Protein AF-N6U0D3-F1 (afdb_monomer_lite)

Structure (mmCIF, N/CA/C/O backbone):
data_AF-N6U0D3-F1
#
_entry.id   AF-N6U0D3-F1
#
loop_
_atom_site.group_PDB
_atom_site.id
_atom_site.type_symbol
_atom_site.label_atom_id
_atom_site.label_alt_id
_atom_site.label_comp_id
_atom_site.label_asym_id
_atom_site.label_entity_id
_atom_site.label_seq_id
_atom_site.pdbx_PDB_ins_code
_atom_site.Cartn_x
_atom_site.Cartn_y
_atom_site.Cartn_z
_atom_site.occupancy
_atom_site.B_iso_or_equiv
_atom_site.auth_seq_id
_atom_site.auth_comp_id
_atom_site.auth_asym_id
_atom_site.auth_atom_id
_atom_site.pdbx_PDB_model_num
ATOM 1 N N . MET A 1 1 ? 36.929 -45.379 36.617 1.00 37.47 1 MET A N 1
ATOM 2 C CA . MET A 1 1 ? 36.076 -44.180 36.470 1.00 37.47 1 MET A CA 1
ATOM 3 C C . MET A 1 1 ? 36.229 -43.668 35.045 1.00 37.47 1 MET A C 1
ATOM 5 O O . MET A 1 1 ? 37.320 -43.251 34.688 1.00 37.47 1 MET A O 1
ATOM 9 N N . ALA A 1 2 ? 35.196 -43.797 34.210 1.00 40.09 2 ALA A N 1
ATOM 10 C CA . ALA A 1 2 ? 35.233 -43.385 32.807 1.00 40.09 2 ALA A CA 1
ATOM 11 C C . ALA A 1 2 ? 34.673 -41.960 32.671 1.00 40.09 2 ALA A C 1
ATOM 13 O O . ALA A 1 2 ? 33.493 -41.737 32.931 1.00 40.09 2 ALA A O 1
ATOM 14 N N . GLN A 1 3 ? 35.509 -40.995 32.285 1.00 45.84 3 GLN A N 1
ATOM 15 C CA . GLN A 1 3 ? 35.057 -39.654 31.908 1.00 45.84 3 GLN A CA 1
ATOM 16 C C . GLN A 1 3 ? 34.658 -39.660 30.430 1.00 45.84 3 GLN A C 1
ATOM 18 O O . GLN A 1 3 ? 35.506 -39.677 29.539 1.00 45.84 3 GLN A O 1
ATOM 23 N N . GLN A 1 4 ? 33.352 -39.649 30.165 1.00 51.91 4 GLN A N 1
ATOM 24 C CA . GLN A 1 4 ? 32.817 -39.357 28.839 1.00 51.91 4 GLN A CA 1
ATOM 25 C C . GLN A 1 4 ? 32.971 -37.857 28.558 1.00 51.91 4 GLN A C 1
ATOM 27 O O . GLN A 1 4 ? 32.404 -37.013 29.250 1.00 51.91 4 GLN A O 1
ATOM 32 N N . THR A 1 5 ? 33.746 -37.519 27.531 1.00 50.69 5 THR A N 1
ATOM 33 C CA . THR A 1 5 ? 33.864 -36.156 27.012 1.00 50.69 5 THR A CA 1
ATOM 34 C C . THR A 1 5 ? 32.641 -35.834 26.156 1.00 50.69 5 THR A C 1
ATOM 36 O O . THR A 1 5 ? 32.488 -36.321 25.036 1.00 50.69 5 THR A O 1
ATOM 39 N N . VAL A 1 6 ? 31.744 -34.998 26.681 1.00 53.41 6 VAL A N 1
ATOM 40 C CA . VAL A 1 6 ? 30.606 -34.458 25.926 1.00 53.41 6 VAL A CA 1
ATOM 41 C C . VAL A 1 6 ? 31.145 -33.482 24.876 1.00 53.41 6 VAL A C 1
ATOM 43 O O . VAL A 1 6 ? 31.466 -32.333 25.178 1.00 53.41 6 VAL A O 1
ATOM 46 N N . ARG A 1 7 ? 31.266 -33.928 23.620 1.00 59.41 7 ARG A N 1
ATOM 47 C CA . ARG A 1 7 ? 31.514 -33.029 22.485 1.00 59.41 7 ARG A CA 1
ATOM 48 C C . ARG A 1 7 ? 30.249 -32.210 22.235 1.00 59.41 7 ARG A C 1
ATOM 50 O O . ARG A 1 7 ? 29.269 -32.721 21.702 1.00 59.41 7 ARG A O 1
ATOM 57 N N . SER A 1 8 ? 30.274 -30.936 22.617 1.00 54.25 8 SER A N 1
ATOM 58 C CA . SER A 1 8 ? 29.246 -29.972 22.221 1.00 54.25 8 SER A CA 1
ATOM 59 C C . SER A 1 8 ? 29.279 -29.806 20.700 1.00 54.25 8 SER A C 1
ATOM 61 O O . SER A 1 8 ? 30.183 -29.180 20.145 1.00 54.25 8 SER A O 1
ATOM 63 N N . ALA A 1 9 ? 28.313 -30.408 20.008 1.00 58.66 9 ALA A N 1
ATOM 64 C CA . ALA A 1 9 ? 28.092 -30.175 18.591 1.00 58.66 9 ALA A CA 1
ATOM 65 C C . ALA A 1 9 ? 27.467 -28.783 18.418 1.00 58.66 9 ALA A C 1
ATOM 67 O O . ALA A 1 9 ? 26.246 -28.621 18.440 1.00 58.66 9 ALA A O 1
ATOM 68 N N . VAL A 1 10 ? 28.305 -27.755 18.259 1.00 61.59 10 VAL A N 1
ATOM 69 C CA . VAL A 1 10 ? 27.837 -26.429 17.842 1.00 61.59 10 VAL A CA 1
ATOM 70 C C . VAL A 1 10 ? 27.302 -26.571 16.421 1.00 61.59 10 VAL A C 1
ATOM 72 O O . VAL A 1 10 ? 28.062 -26.719 15.465 1.00 61.59 10 VAL A O 1
ATOM 75 N N . LYS A 1 11 ? 25.974 -26.573 16.286 1.00 57.44 11 LYS A N 1
ATOM 76 C CA . LYS A 1 11 ? 25.277 -26.623 15.000 1.00 57.44 11 LYS A CA 1
ATOM 77 C C . LYS A 1 11 ? 25.722 -25.414 14.170 1.00 57.44 11 LYS A C 1
ATOM 79 O O . LYS A 1 11 ? 25.315 -24.288 14.451 1.00 57.44 11 LYS A O 1
ATOM 84 N N . GLN A 1 12 ? 26.593 -25.638 13.187 1.00 58.62 12 GLN A N 1
ATOM 85 C CA . GLN A 1 12 ? 27.049 -24.603 12.262 1.00 58.62 12 GLN A CA 1
ATOM 86 C C . GLN A 1 12 ? 25.834 -24.103 11.473 1.00 58.62 12 GLN A C 1
ATOM 88 O O . GLN A 1 12 ? 25.262 -24.817 10.649 1.00 58.62 12 GLN A O 1
ATOM 93 N N . VAL A 1 13 ? 25.379 -22.894 11.796 1.00 58.53 13 VAL A N 1
ATOM 94 C CA . VAL A 1 13 ? 24.294 -22.230 11.070 1.00 58.53 13 VAL A CA 1
ATOM 95 C C . VAL A 1 13 ? 24.857 -21.774 9.729 1.00 58.53 13 VAL A C 1
ATOM 97 O O . VAL A 1 13 ? 25.880 -21.090 9.703 1.00 58.53 13 VAL A O 1
ATOM 100 N N . LYS A 1 14 ? 24.194 -22.159 8.632 1.00 64.38 14 LYS A N 1
ATOM 101 C CA . LYS A 1 14 ? 24.595 -21.788 7.269 1.00 64.38 14 LYS A CA 1
ATOM 102 C C . LYS A 1 14 ? 24.772 -20.260 7.162 1.00 64.38 14 LYS A C 1
ATOM 104 O O . LYS A 1 14 ? 23.884 -19.536 7.626 1.00 64.38 14 LYS A O 1
ATOM 109 N N . PRO A 1 15 ? 25.879 -19.766 6.580 1.00 63.50 15 PRO A N 1
ATOM 110 C CA . PRO A 1 15 ? 26.048 -18.345 6.290 1.00 63.50 15 PRO A CA 1
ATOM 111 C C . PRO A 1 15 ? 24.900 -17.808 5.426 1.00 63.50 15 PRO A C 1
ATOM 113 O O . PRO A 1 15 ? 24.352 -18.535 4.598 1.00 63.50 15 PRO A O 1
ATOM 116 N N . ILE A 1 16 ? 24.515 -16.548 5.646 1.00 66.88 16 ILE A N 1
ATOM 117 C CA . ILE A 1 16 ? 23.328 -15.946 5.015 1.00 66.88 16 ILE A CA 1
ATOM 118 C C . ILE A 1 16 ? 23.623 -15.542 3.566 1.00 66.88 16 ILE A C 1
ATOM 120 O O . ILE A 1 16 ? 22.733 -15.631 2.722 1.00 66.88 16 ILE A O 1
ATOM 124 N N . LEU A 1 17 ? 24.850 -15.092 3.274 1.00 74.88 17 LEU A N 1
ATOM 125 C CA . LEU A 1 17 ? 25.194 -14.560 1.957 1.00 74.88 17 LEU A CA 1
ATOM 126 C C . LEU A 1 17 ? 26.599 -14.958 1.485 1.00 74.88 17 LEU A C 1
ATOM 128 O O . LEU A 1 17 ? 26.764 -15.296 0.317 1.00 74.88 17 LEU A O 1
ATOM 132 N N . SER A 1 18 ? 27.603 -14.906 2.362 1.00 78.00 18 SER A N 1
ATOM 133 C CA . SER A 1 18 ? 29.001 -15.187 2.028 1.00 78.00 18 SER A CA 1
ATOM 134 C C . SER A 1 18 ? 29.426 -16.561 2.511 1.00 78.00 18 SER A C 1
ATOM 136 O O . SER A 1 18 ? 29.303 -16.868 3.694 1.00 78.00 18 SER A O 1
ATOM 138 N N . LEU A 1 19 ? 29.962 -17.372 1.602 1.00 79.44 19 LEU A N 1
ATOM 139 C CA . LEU A 1 19 ? 30.506 -18.686 1.947 1.00 79.44 19 LEU A CA 1
ATOM 140 C C . LEU A 1 19 ? 31.888 -18.544 2.595 1.00 79.44 19 LEU A C 1
ATOM 142 O O . LEU A 1 19 ? 32.178 -19.213 3.584 1.00 79.44 19 LEU A O 1
ATOM 146 N N . ASP A 1 20 ? 32.679 -17.589 2.093 1.00 84.75 20 ASP A N 1
ATOM 147 C CA . ASP A 1 20 ? 34.062 -17.350 2.500 1.00 84.75 20 ASP A CA 1
ATOM 148 C C . ASP A 1 20 ? 34.312 -15.904 2.955 1.00 84.75 20 ASP A C 1
ATOM 150 O O . ASP A 1 20 ? 33.641 -14.949 2.544 1.00 84.75 20 ASP A O 1
ATOM 154 N N . ARG A 1 21 ? 35.362 -15.710 3.765 1.00 86.06 21 ARG A N 1
ATOM 155 C CA . ARG A 1 21 ? 35.778 -14.388 4.274 1.00 86.06 21 ARG A CA 1
ATOM 156 C C . ARG A 1 21 ? 36.144 -13.407 3.155 1.00 86.06 21 ARG A C 1
ATOM 158 O O . ARG A 1 21 ? 35.864 -12.214 3.269 1.00 86.06 21 ARG A O 1
ATOM 165 N N . GLU A 1 22 ? 36.751 -13.896 2.077 1.00 89.44 22 GLU A N 1
ATOM 166 C CA . GLU A 1 22 ? 37.125 -13.067 0.925 1.00 89.44 22 GLU A CA 1
ATOM 167 C C . GLU A 1 22 ? 35.899 -12.544 0.173 1.00 89.44 22 GLU A C 1
ATOM 169 O O . GLU A 1 22 ? 35.866 -11.390 -0.260 1.00 89.44 22 GLU A O 1
ATOM 174 N N . GLU A 1 23 ? 34.851 -13.357 0.073 1.00 89.06 23 GLU A N 1
ATOM 175 C CA . GLU A 1 23 ? 33.591 -12.957 -0.544 1.00 89.06 23 GLU A CA 1
ATOM 176 C C . GLU A 1 23 ? 32.889 -11.877 0.294 1.00 89.06 23 GLU A C 1
ATOM 178 O O . GLU A 1 23 ? 32.501 -10.828 -0.233 1.00 89.06 23 GLU A O 1
ATOM 183 N N . ALA A 1 24 ? 32.841 -12.068 1.618 1.00 88.50 24 ALA A N 1
ATOM 184 C CA . ALA A 1 24 ? 32.328 -11.071 2.557 1.00 88.50 24 ALA A CA 1
ATOM 185 C C . ALA A 1 24 ? 33.110 -9.749 2.458 1.00 88.50 24 ALA A C 1
ATOM 187 O O . ALA A 1 24 ? 32.520 -8.667 2.376 1.00 88.50 24 ALA A O 1
ATOM 188 N N . ARG A 1 25 ? 34.446 -9.819 2.368 1.00 91.06 25 ARG A N 1
ATOM 189 C CA . ARG A 1 25 ? 35.311 -8.644 2.181 1.00 91.06 25 ARG A CA 1
ATOM 190 C C . ARG A 1 25 ? 34.988 -7.901 0.884 1.00 91.06 25 ARG A C 1
ATOM 192 O O . ARG A 1 25 ? 34.858 -6.675 0.903 1.00 91.06 25 ARG A O 1
ATOM 199 N N . ARG A 1 26 ? 34.827 -8.614 -0.237 1.00 92.62 26 ARG A N 1
ATOM 200 C CA . ARG A 1 26 ? 34.450 -8.010 -1.530 1.00 92.62 26 ARG A CA 1
ATOM 201 C C . ARG A 1 26 ? 33.105 -7.292 -1.437 1.00 92.62 26 ARG A C 1
ATOM 203 O O . ARG A 1 26 ? 32.986 -6.175 -1.941 1.00 92.62 26 ARG A O 1
ATOM 210 N N . ARG A 1 27 ? 32.118 -7.880 -0.752 1.00 91.69 27 ARG A N 1
ATOM 211 C CA . ARG A 1 27 ? 30.793 -7.271 -0.547 1.00 91.69 27 ARG A CA 1
ATOM 212 C C . ARG A 1 27 ? 30.849 -6.001 0.300 1.00 91.69 27 ARG A C 1
ATOM 214 O O . ARG A 1 27 ? 30.263 -4.997 -0.100 1.00 91.69 27 ARG A O 1
ATOM 221 N N . VAL A 1 28 ? 31.604 -6.002 1.400 1.00 94.00 28 VAL A N 1
ATOM 222 C CA . VAL A 1 28 ? 31.816 -4.800 2.231 1.00 94.00 28 VAL A CA 1
ATOM 223 C C . VAL A 1 28 ? 32.464 -3.678 1.415 1.00 94.00 28 VAL A C 1
ATOM 225 O O . VAL A 1 28 ? 31.987 -2.544 1.433 1.00 94.00 28 VAL A O 1
ATOM 228 N N . VAL A 1 29 ? 33.519 -3.987 0.653 1.00 94.81 29 VAL A N 1
ATOM 229 C CA . VAL A 1 29 ? 34.207 -2.997 -0.195 1.00 94.81 29 VAL A CA 1
ATOM 230 C C . VAL A 1 29 ? 33.289 -2.478 -1.302 1.00 94.81 29 VAL A C 1
ATOM 232 O O . VAL A 1 29 ? 33.291 -1.280 -1.589 1.00 94.81 29 VAL A O 1
ATOM 235 N N . SER A 1 30 ? 32.492 -3.355 -1.916 1.00 96.25 30 SER A N 1
ATOM 236 C CA . SER A 1 30 ? 31.500 -2.975 -2.925 1.00 96.25 30 SER A CA 1
ATOM 237 C C . SER A 1 30 ? 30.467 -2.003 -2.351 1.00 96.25 30 SER A C 1
ATOM 239 O O . SER A 1 30 ? 30.238 -0.937 -2.924 1.00 96.25 30 SER A O 1
ATOM 241 N N . LEU A 1 31 ? 29.926 -2.309 -1.169 1.00 95.88 31 LEU A N 1
ATOM 242 C CA . LEU A 1 31 ? 28.980 -1.447 -0.467 1.00 95.88 31 LEU A CA 1
ATOM 243 C C . LEU A 1 31 ? 29.593 -0.084 -0.113 1.00 95.88 31 LEU A C 1
ATOM 245 O O . LEU A 1 31 ? 28.972 0.948 -0.363 1.00 95.88 31 LEU A O 1
ATOM 249 N N . TYR A 1 32 ? 30.823 -0.060 0.406 1.00 96.44 32 TYR A N 1
ATOM 250 C CA . TYR A 1 32 ? 31.537 1.187 0.699 1.00 96.44 32 TYR A CA 1
ATOM 251 C C . TYR A 1 32 ? 31.715 2.051 -0.560 1.00 96.44 32 TYR A C 1
ATOM 253 O O . TYR A 1 32 ? 31.437 3.251 -0.540 1.00 96.44 32 TYR A O 1
ATOM 261 N N . LYS A 1 33 ? 32.120 1.445 -1.686 1.00 96.88 33 LYS A N 1
ATOM 262 C CA . LYS A 1 33 ? 32.247 2.144 -2.976 1.00 96.88 33 LYS A CA 1
ATOM 263 C C . LYS A 1 33 ? 30.898 2.657 -3.488 1.00 96.88 33 LYS A C 1
ATOM 265 O O . LYS A 1 33 ? 30.851 3.747 -4.052 1.00 96.88 33 LYS A O 1
ATOM 270 N N . ALA A 1 34 ? 29.817 1.900 -3.298 1.00 96.25 34 ALA A N 1
ATOM 271 C CA . ALA A 1 34 ? 28.471 2.316 -3.687 1.00 96.25 34 ALA A CA 1
ATOM 272 C C . ALA A 1 34 ? 28.022 3.561 -2.908 1.00 96.25 34 ALA A C 1
ATOM 274 O O . ALA A 1 34 ? 27.640 4.553 -3.526 1.00 96.25 34 ALA A O 1
ATOM 275 N N . TRP A 1 35 ? 28.176 3.558 -1.579 1.00 96.06 35 TRP A N 1
ATOM 276 C CA . TRP A 1 35 ? 27.940 4.740 -0.745 1.00 96.06 35 TRP A CA 1
ATOM 277 C C . TRP A 1 35 ? 28.781 5.932 -1.200 1.00 96.06 35 TRP A C 1
ATOM 279 O O . TRP A 1 35 ? 28.253 7.020 -1.406 1.00 96.06 35 TRP A O 1
ATOM 289 N N . TYR A 1 36 ? 30.078 5.718 -1.429 1.00 96.06 36 TYR A N 1
ATOM 290 C CA . TYR A 1 36 ? 30.999 6.777 -1.835 1.00 96.06 36 TYR A CA 1
ATOM 291 C C . TYR A 1 36 ? 30.584 7.478 -3.138 1.00 96.06 36 TYR A C 1
ATOM 293 O O . TYR A 1 36 ? 30.722 8.694 -3.246 1.00 96.06 36 TYR A O 1
ATOM 301 N N . ARG A 1 37 ? 30.054 6.729 -4.115 1.00 96.12 37 ARG A N 1
ATOM 302 C CA . ARG A 1 37 ? 29.537 7.283 -5.380 1.00 96.12 37 ARG A CA 1
ATOM 303 C C . ARG A 1 37 ? 28.222 8.039 -5.202 1.00 96.12 37 ARG A C 1
ATOM 305 O O . ARG A 1 37 ? 27.998 9.010 -5.910 1.00 96.12 37 ARG A O 1
ATOM 312 N N . GLN A 1 38 ? 27.370 7.598 -4.276 1.00 94.56 38 GLN A N 1
ATOM 313 C CA . GLN A 1 38 ? 26.050 8.192 -4.045 1.00 94.56 38 GLN A CA 1
ATOM 314 C C . GLN A 1 38 ? 26.095 9.453 -3.169 1.00 94.56 38 GLN A C 1
ATOM 316 O O . GLN A 1 38 ? 25.243 10.326 -3.303 1.00 94.56 38 GLN A O 1
ATOM 321 N N . LEU A 1 39 ? 27.116 9.599 -2.318 1.00 94.62 39 LEU A N 1
ATOM 322 C CA . LEU A 1 39 ? 27.289 10.751 -1.426 1.00 94.62 39 LEU A CA 1
ATOM 323 C C . LEU A 1 39 ? 27.081 12.145 -2.062 1.00 94.62 39 LEU A C 1
ATOM 325 O O . LEU A 1 39 ? 26.335 12.918 -1.464 1.00 94.62 39 LEU A O 1
ATOM 329 N N . PRO A 1 40 ? 27.680 12.512 -3.217 1.00 93.69 40 PRO A N 1
ATOM 330 C CA . PRO A 1 40 ? 27.469 13.840 -3.808 1.00 93.69 40 PRO A CA 1
ATOM 331 C C . PRO A 1 40 ? 26.002 14.106 -4.175 1.00 93.69 40 PRO A C 1
ATOM 333 O O . PRO A 1 40 ? 25.519 15.227 -4.022 1.00 93.69 40 PRO A O 1
ATOM 336 N N . TYR A 1 41 ? 25.271 13.078 -4.612 1.00 94.06 41 TYR A N 1
ATOM 337 C CA . TYR A 1 41 ? 23.844 13.190 -4.917 1.00 94.06 41 TYR A CA 1
ATOM 338 C C . TYR A 1 41 ? 23.022 13.342 -3.637 1.00 94.06 41 TYR A C 1
ATOM 340 O O . TYR A 1 41 ? 22.181 14.229 -3.558 1.00 94.06 41 TYR A O 1
ATOM 348 N N . ILE A 1 42 ? 23.335 12.558 -2.602 1.00 92.38 42 ILE A N 1
ATOM 349 C CA . ILE A 1 42 ? 22.662 12.614 -1.295 1.00 92.38 42 ILE A CA 1
ATOM 350 C C . ILE A 1 42 ? 22.840 13.993 -0.640 1.00 92.38 42 ILE A C 1
ATOM 352 O O . ILE A 1 42 ? 21.885 14.554 -0.112 1.00 92.38 42 ILE A O 1
ATOM 356 N N . VAL A 1 43 ? 24.045 14.574 -0.686 1.00 91.94 43 VAL A N 1
ATOM 357 C CA . VAL A 1 43 ? 24.305 15.907 -0.110 1.00 91.94 43 VAL A CA 1
ATOM 358 C C . VAL A 1 43 ? 23.428 16.974 -0.763 1.00 91.94 43 VAL A C 1
ATOM 360 O O . VAL A 1 43 ? 22.854 17.792 -0.044 1.00 91.94 43 VAL A O 1
ATOM 363 N N . LYS A 1 44 ? 23.286 16.925 -2.093 1.00 90.31 44 LYS A N 1
ATOM 364 C CA . LYS A 1 44 ? 22.434 17.845 -2.859 1.00 90.31 44 LYS A CA 1
ATOM 365 C C . LYS A 1 44 ? 20.947 17.590 -2.613 1.00 90.31 44 LYS A C 1
ATOM 367 O O . LYS A 1 44 ? 20.206 18.520 -2.355 1.00 90.31 44 LYS A O 1
ATOM 372 N N . GLN A 1 45 ? 20.513 16.335 -2.647 1.00 91.31 45 GLN A N 1
ATOM 373 C CA . GLN A 1 45 ? 19.101 15.961 -2.539 1.00 91.31 45 GLN A CA 1
ATOM 374 C C . GLN A 1 45 ? 18.500 16.241 -1.154 1.00 91.31 45 GLN A C 1
ATOM 376 O O . GLN A 1 45 ? 17.306 16.499 -1.040 1.00 91.31 45 GLN A O 1
ATOM 381 N N . PHE A 1 46 ? 19.317 16.189 -0.098 1.00 88.56 46 PHE A N 1
ATOM 382 C CA . PHE A 1 46 ? 18.887 16.440 1.281 1.00 88.56 46 PHE A CA 1
ATOM 383 C C . PHE A 1 46 ? 19.321 17.810 1.829 1.00 88.56 46 PHE A C 1
ATOM 385 O O . PHE A 1 46 ? 19.120 18.075 3.021 1.00 88.56 46 PHE A O 1
ATOM 392 N N . ASP A 1 47 ? 19.932 18.667 1.005 1.00 87.50 47 ASP A N 1
ATOM 393 C CA . ASP A 1 47 ? 20.486 19.974 1.387 1.00 87.50 47 ASP A CA 1
ATOM 394 C C . ASP A 1 47 ? 21.326 19.914 2.673 1.00 87.50 47 ASP A C 1
ATOM 396 O O . ASP A 1 47 ? 21.088 20.630 3.655 1.00 87.50 47 ASP A O 1
ATOM 400 N N . ILE A 1 48 ? 22.269 18.975 2.734 1.00 87.19 48 ILE A N 1
ATOM 401 C CA . ILE A 1 48 ? 23.065 18.736 3.941 1.00 87.19 48 ILE A CA 1
ATOM 402 C C . ILE A 1 48 ? 24.030 19.916 4.164 1.00 87.19 48 ILE A C 1
ATOM 404 O O . ILE A 1 48 ? 24.859 20.177 3.295 1.00 87.19 48 ILE A O 1
ATOM 408 N N . PRO A 1 49 ? 24.019 20.590 5.334 1.00 86.62 49 PRO A N 1
ATOM 409 C CA . PRO A 1 49 ? 24.915 21.714 5.625 1.00 86.62 49 PRO A CA 1
ATOM 410 C C . PRO A 1 49 ? 26.328 21.235 6.019 1.00 86.62 49 PRO A C 1
ATOM 412 O O . PRO A 1 49 ? 26.847 21.583 7.082 1.00 86.62 49 PRO A O 1
ATOM 415 N N . LYS A 1 50 ? 26.932 20.362 5.205 1.00 84.19 50 LYS A N 1
ATOM 416 C CA . LYS A 1 50 ? 28.288 19.814 5.369 1.00 84.19 50 LYS A CA 1
ATOM 417 C C . LYS A 1 50 ? 28.936 19.632 4.005 1.00 84.19 50 LYS A C 1
ATOM 419 O O . LYS A 1 50 ? 28.255 19.380 3.014 1.00 84.19 50 LYS A O 1
ATOM 424 N N . SER A 1 51 ? 30.261 19.731 3.961 1.00 91.06 51 SER A N 1
ATOM 425 C CA . SER A 1 51 ? 30.993 19.494 2.717 1.00 91.06 51 SER A CA 1
ATOM 426 C C . SER A 1 51 ? 31.010 18.004 2.364 1.00 91.06 51 SER A C 1
ATOM 428 O O . SER A 1 51 ? 30.982 17.135 3.240 1.00 91.06 51 SER A O 1
ATOM 430 N N . GLU A 1 52 ? 31.125 17.679 1.074 1.00 89.00 52 GLU A N 1
ATOM 431 C CA . GLU A 1 52 ? 31.247 16.282 0.635 1.00 89.00 52 GLU A CA 1
ATOM 432 C C . GLU A 1 52 ? 32.427 15.560 1.297 1.00 89.00 52 GLU A C 1
ATOM 434 O O . GLU A 1 52 ? 32.341 14.369 1.598 1.00 89.00 52 GLU A O 1
ATOM 439 N N . ALA A 1 53 ? 33.527 16.276 1.547 1.00 89.88 53 ALA A N 1
ATOM 440 C CA . ALA A 1 53 ? 34.701 15.739 2.223 1.00 89.88 53 ALA A CA 1
ATOM 441 C C . ALA A 1 53 ? 34.377 15.301 3.661 1.00 89.88 53 ALA A C 1
ATOM 443 O O . ALA A 1 53 ? 34.760 14.200 4.062 1.00 89.88 53 ALA A O 1
ATOM 444 N N . GLN A 1 54 ? 33.607 16.106 4.402 1.00 89.06 54 GLN A N 1
ATOM 445 C CA . GLN A 1 54 ? 33.144 15.768 5.752 1.00 89.06 54 GLN A CA 1
ATOM 446 C C . GLN A 1 54 ? 32.208 14.554 5.733 1.00 89.06 54 GLN A C 1
ATOM 448 O O . GLN A 1 54 ? 32.363 13.640 6.542 1.00 89.06 54 GLN A O 1
ATOM 453 N N . CYS A 1 55 ? 31.288 14.481 4.768 1.00 90.50 55 CYS A N 1
ATOM 454 C CA . CYS A 1 55 ? 30.410 13.319 4.604 1.00 90.50 55 CYS A CA 1
ATOM 455 C C . CYS A 1 55 ? 31.199 12.038 4.282 1.00 90.50 55 CYS A C 1
ATOM 457 O O . CYS A 1 55 ? 30.931 10.978 4.848 1.00 90.50 55 CYS A O 1
ATOM 459 N N . ARG A 1 56 ? 32.223 12.129 3.422 1.00 93.06 56 ARG A N 1
ATOM 460 C CA . ARG A 1 56 ? 33.122 11.004 3.104 1.00 93.06 56 ARG A CA 1
ATOM 461 C C . ARG A 1 56 ? 33.953 10.576 4.312 1.00 93.06 56 ARG A C 1
ATOM 463 O O . ARG A 1 56 ? 34.188 9.383 4.486 1.00 93.06 56 ARG A O 1
ATOM 470 N N . GLN A 1 57 ? 34.401 11.518 5.139 1.00 92.81 57 GLN A N 1
ATOM 471 C CA . GLN A 1 57 ? 35.096 11.211 6.388 1.00 92.81 57 GLN A CA 1
ATOM 472 C C . GLN A 1 57 ? 34.169 10.478 7.360 1.00 92.81 57 GLN A C 1
ATOM 474 O O . GLN A 1 57 ? 34.555 9.437 7.892 1.00 92.81 57 GLN A O 1
ATOM 479 N N . LYS A 1 58 ? 32.927 10.949 7.513 1.00 91.69 58 LYS A N 1
ATOM 480 C CA . LYS A 1 58 ? 31.948 10.308 8.394 1.00 91.69 58 LYS A CA 1
ATOM 481 C C . LYS A 1 58 ? 31.579 8.898 7.931 1.00 91.69 58 LYS A C 1
ATOM 483 O O . LYS A 1 58 ? 31.515 7.981 8.742 1.00 91.69 58 LYS A O 1
ATOM 488 N N . LEU A 1 59 ? 31.461 8.680 6.619 1.00 93.88 59 LEU A N 1
ATOM 489 C CA . LEU A 1 59 ? 31.289 7.340 6.048 1.00 93.88 59 LEU A CA 1
ATOM 490 C C . LEU A 1 59 ? 32.428 6.387 6.459 1.00 93.88 59 LEU A C 1
ATOM 492 O O . LEU A 1 59 ? 32.170 5.243 6.830 1.00 93.88 59 LEU A O 1
ATOM 496 N N . ARG A 1 60 ? 33.691 6.841 6.425 1.00 94.06 60 ARG A N 1
ATOM 497 C CA . ARG A 1 60 ? 34.838 6.019 6.865 1.00 94.06 60 ARG A CA 1
ATOM 498 C C . ARG A 1 60 ? 34.768 5.684 8.349 1.00 94.06 60 ARG A C 1
ATOM 500 O O . ARG A 1 60 ? 35.138 4.579 8.734 1.00 94.06 60 ARG A O 1
ATOM 507 N N . GLU A 1 61 ? 34.318 6.626 9.166 1.00 93.31 61 GLU A N 1
ATOM 508 C CA . GLU A 1 61 ? 34.157 6.429 10.602 1.00 93.31 61 GLU A CA 1
ATOM 509 C C . GLU A 1 61 ? 33.087 5.372 10.909 1.00 93.31 61 GLU A C 1
ATOM 511 O O . GLU A 1 61 ? 33.357 4.441 11.665 1.00 93.31 61 GLU A O 1
ATOM 516 N N . GLU A 1 62 ? 31.923 5.434 10.252 1.00 91.38 62 GLU A N 1
ATOM 517 C CA . GLU A 1 62 ? 30.838 4.455 10.433 1.00 91.38 62 GLU A CA 1
ATOM 518 C C . GLU A 1 62 ? 31.259 3.029 10.048 1.00 91.38 62 GLU A C 1
ATOM 520 O O . GLU A 1 62 ? 31.015 2.073 10.790 1.00 91.38 62 GLU A O 1
ATOM 525 N N . PHE A 1 63 ? 31.960 2.867 8.920 1.00 93.00 63 PHE A N 1
ATOM 526 C CA . PHE A 1 63 ? 32.558 1.574 8.564 1.00 93.00 63 PHE A CA 1
ATOM 527 C C . PHE A 1 63 ? 33.672 1.181 9.548 1.00 93.00 63 PHE A C 1
ATOM 529 O O . PHE A 1 63 ? 33.862 0.002 9.848 1.00 93.00 63 PHE A O 1
ATOM 536 N N . GLY A 1 64 ? 34.373 2.169 10.106 1.00 91.50 64 GLY A N 1
ATOM 537 C CA . GLY A 1 64 ? 35.405 1.992 11.116 1.00 91.50 64 GLY A CA 1
ATOM 538 C C . GLY A 1 64 ? 34.903 1.445 12.456 1.00 91.50 64 GLY A C 1
ATOM 539 O O . GLY A 1 64 ? 35.656 0.734 13.122 1.00 91.50 64 GLY A O 1
ATOM 540 N N . LYS A 1 65 ? 33.639 1.691 12.827 1.00 90.31 65 LYS A N 1
ATOM 541 C CA . LYS A 1 65 ? 33.028 1.167 14.068 1.00 90.31 65 LYS A CA 1
ATOM 542 C C . LYS A 1 65 ? 33.006 -0.363 14.127 1.00 90.31 65 LYS A C 1
ATOM 544 O O . LYS A 1 65 ? 33.017 -0.939 15.208 1.00 90.31 65 LYS A O 1
ATOM 549 N N . HIS A 1 66 ? 33.028 -1.025 12.972 1.00 90.44 66 HIS A N 1
ATOM 550 C CA . HIS A 1 66 ? 32.905 -2.479 12.861 1.00 90.44 66 HIS A CA 1
ATOM 551 C C . HIS A 1 66 ? 34.238 -3.184 12.546 1.00 90.44 66 HIS A C 1
ATOM 553 O O . HIS A 1 66 ? 34.237 -4.356 12.178 1.00 90.44 66 HIS A O 1
ATOM 559 N N . LYS A 1 67 ? 35.389 -2.511 12.716 1.00 87.88 67 LYS A N 1
ATOM 560 C CA . LYS A 1 67 ? 36.727 -3.065 12.405 1.00 87.88 67 LYS A CA 1
ATOM 561 C C . LYS A 1 67 ? 37.062 -4.373 13.131 1.00 87.88 67 LYS A C 1
ATOM 563 O O . LYS A 1 67 ? 37.812 -5.178 12.594 1.00 87.88 67 LYS A O 1
ATOM 568 N N . LEU A 1 68 ? 36.541 -4.565 14.344 1.00 87.69 68 LEU A N 1
ATOM 569 C CA . LEU A 1 68 ? 36.850 -5.719 15.200 1.00 87.69 68 LEU A CA 1
ATOM 570 C C . LEU A 1 68 ? 35.920 -6.924 14.965 1.00 87.69 68 LEU A C 1
ATOM 572 O O . LEU A 1 68 ? 36.067 -7.954 15.621 1.00 87.69 68 LEU A O 1
ATOM 576 N N . VAL A 1 69 ? 34.949 -6.814 14.052 1.00 88.19 69 VAL A N 1
ATOM 577 C CA . VAL A 1 69 ? 33.988 -7.888 13.779 1.00 88.19 69 VAL A CA 1
ATOM 578 C C . VAL A 1 69 ? 34.617 -8.920 12.843 1.00 88.19 69 VAL A C 1
ATOM 580 O O . VAL A 1 69 ? 34.842 -8.648 11.666 1.00 88.19 69 VAL A O 1
ATOM 583 N N . ASN A 1 70 ? 34.872 -10.120 13.369 1.00 84.69 70 ASN A N 1
ATOM 584 C CA . ASN A 1 70 ? 35.489 -11.223 12.620 1.00 84.69 70 ASN A CA 1
ATOM 585 C C . ASN A 1 70 ? 34.496 -12.313 12.176 1.00 84.69 70 ASN A C 1
ATOM 587 O O . ASN A 1 70 ? 34.841 -13.136 11.331 1.00 84.69 70 ASN A O 1
ATOM 591 N N . ASP A 1 71 ? 33.277 -12.340 12.726 1.00 87.31 71 ASP A N 1
ATOM 592 C CA . ASP A 1 71 ? 32.262 -13.342 12.371 1.00 87.31 71 ASP A CA 1
ATOM 593 C C . ASP A 1 71 ? 31.594 -12.994 11.031 1.00 87.31 71 ASP A C 1
ATOM 595 O O . ASP A 1 71 ? 30.921 -11.967 10.910 1.00 87.31 71 ASP A O 1
ATOM 599 N N . ILE A 1 72 ? 31.746 -13.880 10.041 1.00 87.31 72 ILE A N 1
ATOM 600 C CA . ILE A 1 72 ? 31.218 -13.729 8.675 1.00 87.31 72 ILE A CA 1
ATOM 601 C C . ILE A 1 72 ? 29.704 -13.478 8.681 1.00 87.31 72 ILE A C 1
ATOM 603 O O . ILE A 1 72 ? 29.215 -12.646 7.922 1.00 87.31 72 ILE A O 1
ATOM 607 N N . ARG A 1 73 ? 28.952 -14.121 9.580 1.00 85.06 73 ARG A N 1
ATOM 608 C CA . ARG A 1 73 ? 27.486 -13.982 9.644 1.00 85.06 73 ARG A CA 1
ATOM 609 C C . ARG A 1 73 ? 27.074 -12.582 10.086 1.00 85.06 73 ARG A C 1
ATOM 611 O O . ARG A 1 73 ? 26.102 -12.023 9.585 1.00 85.06 73 ARG A O 1
ATOM 618 N N . VAL A 1 74 ? 27.827 -12.014 11.026 1.00 87.50 74 VAL A N 1
ATOM 619 C CA . VAL A 1 74 ? 27.603 -10.649 11.511 1.00 87.50 74 VAL A CA 1
ATOM 620 C C . VAL A 1 74 ? 28.007 -9.648 10.433 1.00 87.50 74 VAL A C 1
ATOM 622 O O . VAL A 1 74 ? 27.285 -8.680 10.210 1.00 87.50 74 VAL A O 1
ATOM 625 N N . VAL A 1 75 ? 29.105 -9.906 9.716 1.00 89.69 75 VAL A N 1
ATOM 626 C CA . VAL A 1 75 ? 29.515 -9.090 8.564 1.00 89.69 75 VAL A CA 1
ATOM 627 C C . VAL A 1 75 ? 28.426 -9.079 7.488 1.00 89.69 75 VAL A C 1
ATOM 629 O O . VAL A 1 75 ? 28.035 -8.000 7.050 1.00 89.69 75 VAL A O 1
ATOM 632 N N . ASP A 1 76 ? 27.875 -10.235 7.116 1.00 89.56 76 ASP A N 1
ATOM 633 C CA . ASP A 1 76 ? 26.787 -10.328 6.134 1.00 89.56 76 ASP A CA 1
ATOM 634 C C . ASP A 1 76 ? 25.540 -9.557 6.581 1.00 89.56 76 ASP A C 1
ATOM 636 O O . ASP A 1 76 ? 24.961 -8.800 5.800 1.00 89.56 76 ASP A O 1
ATOM 640 N N . LEU A 1 77 ? 25.152 -9.685 7.852 1.00 88.75 77 LEU A N 1
ATOM 641 C CA . LEU A 1 77 ? 24.023 -8.940 8.407 1.00 88.75 77 LEU A CA 1
ATOM 642 C C . LEU A 1 77 ? 24.256 -7.421 8.344 1.00 88.75 77 LEU A C 1
ATOM 644 O O . LEU A 1 77 ? 23.350 -6.666 7.983 1.00 88.75 77 LEU A O 1
ATOM 648 N N . LEU A 1 78 ? 25.469 -6.964 8.668 1.00 91.38 78 LEU A N 1
ATOM 649 C CA . LEU A 1 78 ? 25.848 -5.551 8.590 1.00 91.38 78 LEU A CA 1
ATOM 650 C C . LEU A 1 78 ? 25.851 -5.040 7.145 1.00 91.38 78 LEU A C 1
ATOM 652 O O . LEU A 1 78 ? 25.402 -3.920 6.897 1.00 91.38 78 LEU A O 1
ATOM 656 N N . VAL A 1 79 ? 26.298 -5.858 6.189 1.00 92.19 79 VAL A N 1
ATOM 657 C CA . VAL A 1 79 ? 26.250 -5.531 4.757 1.00 92.19 79 VAL A CA 1
ATOM 658 C C . VAL A 1 79 ? 24.807 -5.390 4.283 1.00 92.19 79 VAL A C 1
ATOM 660 O O . VAL A 1 79 ? 24.481 -4.384 3.657 1.00 92.19 79 VAL A O 1
ATOM 663 N N . ILE A 1 80 ? 23.931 -6.343 4.615 1.00 91.06 80 ILE A N 1
ATOM 664 C CA . ILE A 1 80 ? 22.507 -6.290 4.249 1.00 91.06 80 ILE A CA 1
ATOM 665 C C . ILE A 1 80 ? 21.856 -5.031 4.829 1.00 91.06 80 ILE A C 1
ATOM 667 O O . ILE A 1 80 ? 21.175 -4.293 4.115 1.00 91.06 80 ILE A O 1
ATOM 671 N N . LYS A 1 81 ? 22.120 -4.734 6.108 1.00 92.12 81 LYS A N 1
ATOM 672 C CA . LYS A 1 81 ? 21.631 -3.510 6.748 1.00 92.12 81 LYS A CA 1
ATOM 673 C C . LYS A 1 81 ? 22.131 -2.264 6.016 1.00 92.12 81 LYS A C 1
ATOM 675 O O . LYS A 1 81 ? 21.336 -1.390 5.698 1.00 92.12 81 LYS A O 1
ATOM 680 N N . GLY A 1 82 ? 23.421 -2.192 5.697 1.00 94.25 82 GLY A N 1
ATOM 681 C CA . GLY A 1 82 ? 23.998 -1.044 4.999 1.00 94.25 82 GLY A CA 1
ATOM 682 C C . GLY A 1 82 ? 23.520 -0.881 3.548 1.00 94.25 82 GLY A C 1
ATOM 683 O O . GLY A 1 82 ? 23.457 0.246 3.060 1.00 94.25 82 GLY A O 1
ATOM 684 N N . GLN A 1 83 ? 23.155 -1.970 2.861 1.00 94.19 83 GLN A N 1
ATOM 685 C CA . GLN A 1 83 ? 22.523 -1.930 1.535 1.00 94.19 83 GLN A CA 1
ATOM 686 C C . GLN A 1 83 ? 21.094 -1.383 1.599 1.00 94.19 83 GLN A C 1
ATOM 688 O O . GLN A 1 83 ? 20.710 -0.559 0.769 1.00 94.19 83 GLN A O 1
ATOM 693 N N . MET A 1 84 ? 20.320 -1.818 2.592 1.00 95.06 84 MET A N 1
ATOM 694 C CA . MET A 1 84 ? 18.966 -1.321 2.836 1.00 95.06 84 MET A CA 1
ATOM 695 C C . MET A 1 84 ? 18.978 0.172 3.180 1.00 95.06 84 MET A C 1
ATOM 697 O O . MET A 1 84 ? 18.268 0.947 2.548 1.00 95.06 84 MET A O 1
ATOM 701 N N . GLU A 1 85 ? 19.875 0.591 4.074 1.00 94.69 85 GLU A N 1
ATOM 702 C CA . GLU A 1 85 ? 20.108 2.002 4.408 1.00 94.69 85 GLU A CA 1
ATOM 703 C C . GLU A 1 85 ? 20.448 2.853 3.171 1.00 94.69 85 GLU A C 1
ATOM 705 O O . GLU A 1 85 ? 19.917 3.953 3.002 1.00 94.69 85 GLU A O 1
ATOM 710 N N . LEU A 1 86 ? 21.302 2.340 2.274 1.00 94.69 86 LEU A N 1
ATOM 711 C CA . LEU A 1 86 ? 21.659 3.039 1.038 1.00 94.69 86 LEU A CA 1
ATOM 712 C C . LEU A 1 86 ? 20.442 3.207 0.131 1.00 94.69 86 LEU A C 1
ATOM 714 O O . LEU A 1 86 ? 20.206 4.298 -0.380 1.00 94.69 86 LEU A O 1
ATOM 718 N N . LYS A 1 87 ? 19.659 2.139 -0.047 1.00 94.31 87 LYS A N 1
ATOM 719 C CA . LYS A 1 87 ? 18.465 2.153 -0.897 1.00 94.31 87 LYS A CA 1
ATOM 720 C C . LYS A 1 87 ? 17.407 3.118 -0.367 1.00 94.31 87 LYS A C 1
ATOM 722 O O . LYS A 1 87 ? 16.857 3.892 -1.141 1.00 94.31 87 LYS A O 1
ATOM 727 N N . GLU A 1 88 ? 17.169 3.121 0.942 1.00 94.44 88 GLU A N 1
ATOM 728 C CA . GLU A 1 88 ? 16.263 4.080 1.584 1.00 94.44 88 GLU A CA 1
ATOM 729 C C . GLU A 1 88 ? 16.724 5.528 1.401 1.00 94.44 88 GLU A C 1
ATOM 731 O O . GLU A 1 88 ? 15.900 6.421 1.216 1.00 94.44 88 GLU A O 1
ATOM 736 N N . THR A 1 89 ? 18.037 5.765 1.441 1.00 92.75 89 THR A N 1
ATOM 737 C CA . THR A 1 89 ? 18.598 7.110 1.281 1.00 92.75 89 THR A CA 1
ATOM 738 C C . THR A 1 89 ? 18.489 7.589 -0.165 1.00 92.75 89 THR A C 1
ATOM 740 O O . THR A 1 89 ? 18.010 8.693 -0.399 1.00 92.75 89 THR A O 1
ATOM 743 N N . VAL A 1 90 ? 18.874 6.756 -1.136 1.00 92.94 90 VAL A N 1
ATOM 744 C CA . VAL A 1 90 ? 18.814 7.090 -2.572 1.00 92.94 90 VAL A CA 1
ATOM 745 C C . VAL A 1 90 ? 17.370 7.296 -3.043 1.00 92.94 90 VAL A C 1
ATOM 747 O O . VAL A 1 90 ? 17.105 8.198 -3.831 1.00 92.94 90 VAL A O 1
ATOM 750 N N . ASN A 1 91 ? 16.423 6.514 -2.519 1.00 93.00 91 ASN A N 1
ATOM 751 C CA . ASN A 1 91 ? 15.003 6.641 -2.855 1.00 93.00 91 ASN A CA 1
ATOM 752 C C . ASN A 1 91 ? 14.264 7.724 -2.048 1.00 93.00 91 ASN A C 1
ATOM 754 O O . ASN A 1 91 ? 13.050 7.857 -2.183 1.00 93.00 91 ASN A O 1
ATOM 758 N N . VAL A 1 92 ? 14.956 8.479 -1.186 1.00 90.19 92 VAL A N 1
ATOM 759 C CA . VAL A 1 92 ? 14.353 9.521 -0.328 1.00 90.19 92 VAL A CA 1
ATOM 760 C C . VAL A 1 92 ? 13.241 8.991 0.584 1.00 90.19 92 VAL A C 1
ATOM 762 O O . VAL A 1 92 ? 12.274 9.676 0.905 1.00 90.19 92 VAL A O 1
ATOM 765 N N . TRP A 1 93 ? 13.376 7.748 1.044 1.00 91.44 93 TRP A N 1
ATOM 766 C CA . TRP A 1 93 ? 12.454 7.166 2.024 1.00 91.44 93 TRP A CA 1
ATOM 767 C C . TRP A 1 93 ? 12.806 7.570 3.459 1.00 91.44 93 TRP A C 1
ATOM 769 O O . TRP A 1 93 ? 11.972 7.476 4.358 1.00 91.44 93 TRP A O 1
ATOM 779 N N . LYS A 1 94 ? 14.026 8.072 3.683 1.00 84.81 94 LYS A N 1
ATOM 780 C CA . LYS A 1 94 ? 14.453 8.667 4.954 1.00 84.81 94 LYS A CA 1
ATOM 781 C C . LYS A 1 94 ? 14.345 10.183 4.941 1.00 84.81 94 LYS A C 1
ATOM 783 O O . LYS A 1 94 ? 14.529 10.826 3.920 1.00 84.81 94 LYS A O 1
ATOM 788 N N . GLN A 1 95 ? 14.104 10.767 6.112 1.00 90.69 95 GLN A N 1
ATOM 789 C CA . GLN A 1 95 ? 14.123 12.219 6.307 1.00 90.69 95 GLN A CA 1
ATOM 790 C C . GLN A 1 95 ? 15.541 12.736 6.596 1.00 90.69 95 GLN A C 1
ATOM 792 O O . GLN A 1 95 ? 16.342 12.055 7.241 1.00 90.69 95 GLN A O 1
ATOM 797 N N . LYS A 1 96 ? 15.812 13.999 6.233 1.00 86.25 96 LYS A N 1
ATOM 798 C CA . LYS A 1 96 ? 17.080 14.714 6.502 1.00 86.25 96 LYS A CA 1
ATOM 799 C C . LYS A 1 96 ? 17.552 14.593 7.955 1.00 86.25 96 LYS A C 1
ATOM 801 O O . LYS A 1 96 ? 18.743 14.429 8.207 1.00 86.25 96 LYS A O 1
ATOM 806 N N . GLY A 1 97 ? 16.625 14.626 8.917 1.00 85.62 97 GLY A N 1
ATOM 807 C CA . GLY A 1 97 ? 16.935 14.499 10.345 1.00 85.62 97 GLY A CA 1
ATOM 808 C C . GLY A 1 97 ? 17.659 13.197 10.710 1.00 85.62 97 GLY A C 1
ATOM 809 O O . GLY A 1 97 ? 18.535 13.216 11.572 1.00 85.62 97 GLY A O 1
ATOM 810 N N . HIS A 1 98 ? 17.358 12.091 10.022 1.00 87.69 98 HIS A N 1
ATOM 811 C CA . HIS A 1 98 ? 18.033 10.809 10.238 1.00 87.69 98 HIS A CA 1
ATOM 812 C C . HIS A 1 98 ? 19.472 10.827 9.724 1.00 87.69 98 HIS A C 1
ATOM 814 O O . HIS A 1 98 ? 20.363 10.333 10.405 1.00 87.69 98 HIS A O 1
ATOM 820 N N . LEU A 1 99 ? 19.721 11.461 8.574 1.00 88.00 99 LEU A N 1
ATOM 821 C CA . LEU A 1 99 ? 21.082 11.650 8.067 1.00 88.00 99 LEU A CA 1
ATOM 822 C C . LEU A 1 99 ? 21.891 12.570 8.985 1.00 88.00 99 LEU A C 1
ATOM 824 O O . LEU A 1 99 ? 23.050 12.296 9.283 1.00 88.00 99 LEU A O 1
ATOM 828 N N . MET A 1 100 ? 21.262 13.631 9.496 1.00 86.19 100 MET A N 1
ATOM 829 C CA . MET A 1 100 ? 21.917 14.562 10.418 1.00 86.19 100 MET A CA 1
ATOM 830 C C . MET A 1 100 ? 22.233 13.925 11.771 1.00 86.19 100 MET A C 1
ATOM 832 O O . MET A 1 100 ? 23.135 14.395 12.458 1.00 86.19 100 MET A O 1
ATOM 836 N N . ALA A 1 101 ? 21.536 12.853 12.155 1.00 87.75 101 ALA A N 1
ATOM 837 C CA . ALA A 1 101 ? 21.826 12.125 13.384 1.00 87.75 101 ALA A CA 1
ATOM 838 C C . ALA A 1 101 ? 23.211 11.464 13.360 1.00 87.75 101 ALA A C 1
ATOM 840 O O . ALA A 1 101 ? 23.844 11.399 14.408 1.00 87.75 101 ALA A O 1
ATOM 841 N N . TYR A 1 102 ? 23.711 11.046 12.190 1.00 85.25 102 TYR A N 1
ATOM 842 C CA . TYR A 1 102 ? 25.066 10.500 12.085 1.00 85.25 102 TYR A CA 1
ATOM 843 C C . TYR A 1 102 ? 26.120 11.544 12.438 1.00 85.25 102 TYR A C 1
ATOM 845 O O . TYR A 1 102 ? 27.103 11.208 13.072 1.00 85.25 102 TYR A O 1
ATOM 853 N N . PHE A 1 103 ? 25.907 12.817 12.102 1.00 82.81 103 PHE A N 1
ATOM 854 C CA . PHE A 1 103 ? 26.873 13.894 12.352 1.00 82.81 103 PHE A CA 1
ATOM 855 C C . PHE A 1 103 ? 26.856 14.444 13.787 1.00 82.81 103 PHE A C 1
ATOM 857 O O . PHE A 1 103 ? 27.627 15.354 14.091 1.00 82.81 103 PHE A O 1
ATOM 864 N N . LYS A 1 104 ? 25.989 13.933 14.670 1.00 67.50 104 LYS A N 1
ATOM 865 C CA . LYS A 1 104 ? 25.933 14.350 16.077 1.00 67.50 104 LYS A CA 1
ATOM 866 C C . LYS A 1 104 ? 26.978 13.597 16.907 1.00 67.50 104 LYS A C 1
ATOM 868 O O . LYS A 1 104 ? 26.625 12.724 17.691 1.00 67.50 104 LYS A O 1
ATOM 873 N N . ASP A 1 105 ? 28.245 13.979 16.764 1.00 51.59 105 ASP A N 1
ATOM 874 C CA . ASP A 1 105 ? 29.317 13.582 17.685 1.00 51.59 105 ASP A CA 1
ATOM 875 C C . ASP A 1 105 ? 29.640 14.719 18.657 1.00 51.59 105 ASP A C 1
ATOM 877 O O . ASP A 1 105 ? 30.701 15.333 18.609 1.00 51.59 105 ASP A O 1
ATOM 881 N N . THR A 1 106 ? 28.730 14.973 19.586 1.00 40.25 106 THR A N 1
ATOM 882 C CA . THR A 1 106 ? 29.142 15.449 20.902 1.00 40.25 106 THR A CA 1
ATOM 883 C C . THR A 1 106 ? 28.191 14.796 21.877 1.00 40.25 106 THR A C 1
ATOM 885 O O . THR A 1 106 ? 27.000 15.097 21.925 1.00 40.25 106 THR A O 1
ATOM 888 N N . TRP A 1 107 ? 28.708 13.824 22.616 1.00 44.09 107 TRP A N 1
ATOM 889 C CA . TRP A 1 107 ? 28.198 13.555 23.942 1.00 44.09 107 TRP A CA 1
ATOM 890 C C . TRP A 1 107 ? 28.113 14.926 24.642 1.00 44.09 107 TRP A C 1
ATOM 892 O O . TRP A 1 107 ? 29.118 15.565 24.924 1.00 44.09 107 TRP A O 1
ATOM 902 N N . GLU A 1 108 ? 26.920 15.449 24.881 1.00 48.34 108 GLU A N 1
ATOM 903 C CA . GLU A 1 108 ? 26.774 16.157 26.143 1.00 48.34 108 GLU A CA 1
ATOM 904 C C . GLU A 1 108 ? 26.888 15.039 27.181 1.00 48.34 108 GLU A C 1
ATOM 906 O O . GLU A 1 108 ? 26.214 14.006 27.013 1.00 48.34 108 GLU A O 1
ATOM 911 N N . PRO A 1 109 ? 27.748 15.143 28.212 1.00 50.62 109 PRO A N 1
ATOM 912 C CA . PRO A 1 109 ? 27.607 14.219 29.321 1.00 50.62 109 PRO A CA 1
ATOM 913 C C . PRO A 1 109 ? 26.155 14.354 29.737 1.00 50.62 109 PRO A C 1
ATOM 915 O O . PRO A 1 109 ? 25.693 15.468 29.987 1.00 50.62 109 PRO A O 1
ATOM 918 N N . LYS A 1 110 ? 25.407 13.244 29.743 1.00 47.16 110 LYS A N 1
ATOM 919 C CA . LYS A 1 110 ? 24.072 13.262 30.327 1.00 47.16 110 LYS A CA 1
ATOM 920 C C . LYS A 1 110 ? 24.265 13.917 31.696 1.00 47.16 110 LYS A C 1
ATOM 922 O O . LYS A 1 110 ? 25.070 13.381 32.458 1.00 47.16 110 LYS A O 1
ATOM 927 N N . PRO A 1 111 ? 23.638 15.073 31.975 1.00 48.12 111 PRO A N 1
ATOM 928 C CA . PRO A 1 111 ? 23.837 15.750 33.242 1.00 48.12 111 PRO A CA 1
ATOM 929 C C . PRO A 1 111 ? 23.486 14.726 34.311 1.00 48.12 111 PRO A C 1
ATOM 931 O O . PRO A 1 111 ? 22.355 14.234 34.348 1.00 48.12 111 PRO A O 1
ATOM 934 N N . GLN A 1 112 ? 24.496 14.304 35.073 1.00 53.09 112 GLN A N 1
ATOM 935 C CA . GLN A 1 112 ? 24.361 13.214 36.041 1.00 53.09 112 GLN A CA 1
ATOM 936 C C . GLN A 1 112 ? 23.444 13.639 37.194 1.00 53.09 112 GLN A C 1
ATOM 938 O O . GLN A 1 112 ? 22.983 12.790 37.948 1.00 53.09 112 GLN A O 1
ATOM 943 N N . ASP A 1 113 ? 23.148 14.943 37.292 1.00 52.22 113 ASP A N 1
ATOM 944 C CA . ASP A 1 113 ? 22.406 15.520 38.394 1.00 52.22 113 ASP A CA 1
ATOM 945 C C . ASP A 1 113 ? 21.510 16.701 37.978 1.00 52.22 113 ASP A C 1
ATOM 947 O O . ASP A 1 113 ? 21.859 17.510 37.108 1.00 52.22 113 ASP A O 1
ATOM 951 N N . PHE A 1 114 ? 20.344 16.804 38.615 1.00 68.06 114 PHE A N 1
ATOM 952 C CA . PHE A 1 114 ? 19.270 17.761 38.309 1.00 68.06 114 PHE A CA 1
ATOM 953 C C . PHE A 1 114 ? 19.738 19.228 38.369 1.00 68.06 114 PHE A C 1
ATOM 955 O O . PHE A 1 114 ? 19.322 20.041 37.539 1.00 68.06 114 PHE A O 1
ATOM 962 N N . LEU A 1 115 ? 20.661 19.555 39.283 1.00 53.91 115 LEU A N 1
ATOM 963 C CA . LEU A 1 115 ? 21.186 20.914 39.468 1.00 53.91 115 LEU A CA 1
ATOM 964 C C . LEU A 1 115 ? 21.944 21.448 38.245 1.00 53.91 115 LEU A C 1
ATOM 966 O O . LEU A 1 115 ? 21.813 22.620 37.899 1.00 53.91 115 LEU A O 1
ATOM 970 N N . SER A 1 116 ? 22.701 20.591 37.558 1.00 58.59 116 SER A N 1
ATOM 971 C CA . SER A 1 116 ? 23.498 21.002 36.392 1.00 58.59 116 SER A CA 1
ATOM 972 C C . SER A 1 116 ? 22.624 21.440 35.207 1.00 58.59 116 SER A C 1
ATOM 974 O O . SER A 1 116 ? 22.957 22.390 34.503 1.00 58.59 116 SER A O 1
ATOM 976 N N . LYS A 1 117 ? 21.442 20.824 35.049 1.00 59.22 117 LYS A N 1
ATOM 977 C CA . LYS A 1 117 ? 20.411 21.247 34.085 1.00 59.22 117 LYS A CA 1
ATOM 978 C C . LYS A 1 117 ? 19.761 22.577 34.445 1.00 59.22 117 LYS A C 1
ATOM 980 O O . LYS A 1 117 ? 19.364 23.315 33.550 1.00 59.22 117 LYS A O 1
ATOM 985 N N . PHE A 1 118 ? 19.617 22.855 35.736 1.00 66.56 118 PHE A N 1
ATOM 986 C CA . PHE A 1 118 ? 18.969 24.068 36.221 1.00 66.56 118 PHE A CA 1
ATOM 987 C C . PHE A 1 118 ? 19.885 25.295 36.097 1.00 66.56 118 PHE A C 1
ATOM 989 O O . PHE A 1 118 ? 19.431 26.356 35.675 1.00 66.56 118 PHE A O 1
ATOM 996 N N . LEU A 1 119 ? 21.181 25.148 36.393 1.00 64.50 119 LEU A N 1
ATOM 997 C CA . LEU A 1 119 ? 22.147 26.252 36.338 1.00 64.50 119 LEU A CA 1
ATOM 998 C C . LEU A 1 119 ? 22.476 26.693 34.902 1.00 64.50 119 LEU A C 1
ATOM 1000 O O . LEU A 1 119 ? 22.507 27.891 34.633 1.00 64.50 119 LEU A O 1
ATOM 1004 N N . ALA A 1 120 ? 22.599 25.757 33.953 1.00 61.12 120 ALA A N 1
ATOM 1005 C CA . ALA A 1 120 ? 22.848 26.082 32.542 1.00 61.12 120 ALA A CA 1
ATOM 1006 C C . ALA A 1 120 ? 21.718 26.912 31.893 1.00 61.12 120 ALA A C 1
ATOM 1008 O O . ALA A 1 120 ? 21.957 27.689 30.973 1.00 61.12 120 ALA A O 1
ATOM 1009 N N . GLY A 1 121 ? 20.483 26.785 32.392 1.00 46.81 121 GLY A N 1
ATOM 1010 C CA . GLY A 1 121 ? 19.348 27.587 31.930 1.00 46.81 121 GLY A CA 1
ATOM 1011 C C . GLY A 1 121 ? 19.357 29.035 32.433 1.00 46.81 121 GLY A C 1
ATOM 1012 O O . GLY A 1 121 ? 18.653 29.869 31.870 1.00 46.81 121 GLY A O 1
ATOM 1013 N N . LYS A 1 122 ? 20.141 29.348 33.474 1.00 48.69 122 LYS A N 1
ATOM 1014 C CA . LYS A 1 122 ? 20.180 30.682 34.089 1.00 48.69 122 LYS A CA 1
ATOM 1015 C C . LYS A 1 122 ? 21.239 31.595 33.465 1.00 48.69 122 LYS A C 1
ATOM 1017 O O . LYS A 1 122 ? 21.043 32.805 33.445 1.00 48.69 122 LYS A O 1
ATOM 1022 N N . GLU A 1 123 ? 22.306 31.034 32.897 1.00 47.12 123 GLU A N 1
ATOM 1023 C CA . GLU A 1 123 ? 23.381 31.824 32.273 1.00 47.12 123 GLU A CA 1
ATOM 1024 C C . GLU A 1 123 ? 23.047 32.297 30.850 1.00 47.12 123 GLU A C 1
ATOM 1026 O O . GLU A 1 123 ? 23.542 33.329 30.414 1.00 47.12 123 GLU A O 1
ATOM 1031 N N . ALA A 1 124 ? 22.120 31.634 30.151 1.00 44.47 124 ALA A N 1
ATOM 1032 C CA . ALA A 1 124 ? 21.649 32.080 28.834 1.00 44.47 124 ALA A CA 1
ATOM 1033 C C . ALA A 1 124 ? 20.635 33.248 28.887 1.00 44.47 124 ALA A C 1
ATOM 1035 O O . ALA A 1 124 ? 20.208 33.738 27.845 1.00 44.47 124 ALA A O 1
ATOM 1036 N N . GLY A 1 125 ? 20.220 33.676 30.086 1.00 37.94 125 GLY A N 1
ATOM 1037 C CA . GLY A 1 125 ? 19.215 34.728 30.296 1.00 37.94 125 GLY A CA 1
ATOM 1038 C C . GLY A 1 125 ? 19.764 36.057 30.821 1.00 37.94 125 GLY A C 1
ATOM 1039 O O . GLY A 1 125 ? 18.973 36.955 31.100 1.00 37.94 125 GLY A O 1
ATOM 1040 N N . ALA A 1 126 ? 21.083 36.187 30.985 1.00 40.44 126 ALA A N 1
ATOM 1041 C CA . ALA A 1 126 ? 21.720 37.347 31.606 1.00 40.44 126 ALA A CA 1
ATOM 1042 C C . ALA A 1 126 ? 22.802 37.970 30.710 1.00 40.44 126 ALA A C 1
ATOM 1044 O O . ALA A 1 126 ? 23.916 38.203 31.158 1.00 40.44 126 ALA A O 1
ATOM 1045 N N . ASP A 1 127 ? 22.474 38.264 29.452 1.00 33.56 127 ASP A N 1
ATOM 1046 C CA . ASP A 1 127 ? 23.197 39.302 28.713 1.00 33.56 127 ASP A CA 1
ATOM 1047 C C . ASP A 1 127 ? 22.217 40.093 27.840 1.00 33.56 127 ASP A C 1
ATOM 1049 O O . ASP A 1 127 ? 21.913 39.770 26.691 1.00 33.56 127 ASP A O 1
ATOM 1053 N N . GLY A 1 128 ? 21.610 41.091 28.479 1.00 33.84 128 GLY A N 1
ATOM 1054 C CA . GLY A 1 128 ? 20.734 42.062 27.854 1.00 33.84 128 GLY A CA 1
ATOM 1055 C C . GLY A 1 128 ? 21.482 43.361 27.584 1.00 33.84 128 GLY A C 1
ATOM 1056 O O . GLY A 1 128 ? 21.550 44.219 28.457 1.00 33.84 128 GLY A O 1
ATOM 1057 N N . GLY A 1 129 ? 21.914 43.538 26.335 1.00 33.38 129 GLY A N 1
ATOM 1058 C CA . GLY A 1 129 ? 21.800 44.819 25.638 1.00 33.38 129 GLY A CA 1
ATOM 1059 C C . GLY A 1 129 ? 23.079 45.632 25.433 1.00 33.38 129 GLY A C 1
ATOM 1060 O O . GLY A 1 129 ? 23.625 46.205 26.369 1.00 33.38 129 GLY A O 1
ATOM 1061 N N . ARG A 1 130 ? 23.435 45.828 24.153 1.00 36.22 130 ARG A N 1
ATOM 1062 C CA . ARG A 1 130 ? 23.939 47.095 23.587 1.00 36.22 130 ARG A CA 1
ATOM 1063 C C . ARG A 1 130 ? 23.977 47.028 22.054 1.00 36.22 130 ARG A C 1
ATOM 1065 O O . ARG A 1 130 ? 24.553 46.104 21.498 1.00 36.22 130 ARG A O 1
ATOM 1072 N N . GLY A 1 131 ? 23.437 48.058 21.395 1.00 30.09 131 GLY A N 1
ATOM 1073 C CA . GLY A 1 131 ? 23.935 48.482 20.079 1.00 30.09 131 GLY A CA 1
ATOM 1074 C C . GLY A 1 131 ? 23.028 48.282 18.864 1.00 30.09 131 GLY A C 1
ATOM 1075 O O . GLY A 1 131 ? 23.348 47.519 17.967 1.00 30.09 131 GLY A O 1
ATOM 1076 N N . LEU A 1 132 ? 21.920 49.019 18.841 1.00 35.62 132 LEU A N 1
ATOM 1077 C CA . LEU A 1 132 ? 21.407 49.801 17.706 1.00 35.62 132 LEU A CA 1
ATOM 1078 C C . LEU A 1 132 ? 22.278 49.832 16.421 1.00 35.62 132 LEU A C 1
ATOM 1080 O O . LEU A 1 132 ? 23.419 50.272 16.488 1.00 35.62 132 LEU A O 1
ATOM 1084 N N . LEU A 1 133 ? 21.689 49.475 15.270 1.00 36.41 133 LEU A N 1
ATOM 1085 C CA . LEU A 1 133 ? 21.775 50.131 13.942 1.00 36.41 133 LEU A CA 1
ATOM 1086 C C . LEU A 1 133 ? 20.808 49.361 13.010 1.00 36.41 133 LEU A C 1
ATOM 1088 O O . LEU A 1 133 ? 21.041 48.209 12.669 1.00 36.41 133 LEU A O 1
ATOM 1092 N N . ALA A 1 134 ? 19.566 49.823 12.864 1.00 34.59 134 ALA A N 1
ATOM 1093 C CA . ALA A 1 134 ? 19.106 50.777 11.844 1.00 34.59 134 ALA A CA 1
ATOM 1094 C C . ALA A 1 134 ? 18.562 50.084 10.571 1.00 34.59 134 ALA A C 1
ATOM 1096 O O . ALA A 1 134 ? 19.298 49.691 9.678 1.00 34.59 134 ALA A O 1
ATOM 1097 N N . LEU A 1 135 ? 17.231 49.937 10.591 1.00 33.44 135 LEU A N 1
ATOM 1098 C CA . LEU A 1 135 ? 16.217 50.110 9.539 1.00 33.44 135 LEU A CA 1
ATOM 1099 C C . LEU A 1 135 ? 16.512 49.847 8.040 1.00 33.44 135 LEU A C 1
ATOM 1101 O O . LEU A 1 135 ? 17.369 50.478 7.437 1.00 33.44 135 LEU A O 1
ATOM 1105 N N . GLN A 1 136 ? 15.518 49.149 7.454 1.00 32.47 136 GLN A N 1
ATOM 1106 C CA . GLN A 1 136 ? 14.909 49.316 6.113 1.00 32.47 136 GLN A CA 1
ATOM 1107 C C . GLN A 1 136 ? 15.713 48.806 4.891 1.00 32.47 136 GLN A C 1
ATOM 1109 O O . GLN A 1 136 ? 16.904 49.026 4.784 1.00 32.47 136 GLN A O 1
ATOM 1114 N N . ALA A 1 137 ? 15.137 48.108 3.901 1.00 32.50 137 ALA A N 1
ATOM 1115 C CA . ALA A 1 137 ? 13.760 48.117 3.409 1.00 32.50 137 ALA A CA 1
ATOM 1116 C C . ALA A 1 137 ? 13.414 46.893 2.511 1.00 32.50 137 ALA A C 1
ATOM 1118 O O . ALA A 1 137 ? 14.294 46.211 1.998 1.00 32.50 137 ALA A O 1
ATOM 1119 N N . VAL A 1 138 ? 12.102 46.757 2.251 1.00 34.44 138 VAL A N 1
ATOM 1120 C CA . VAL A 1 138 ? 11.423 46.122 1.092 1.00 34.44 138 VAL A CA 1
ATOM 1121 C C . VAL A 1 138 ? 11.101 44.609 1.156 1.00 34.44 138 VAL A C 1
ATOM 1123 O O . VAL A 1 138 ? 11.882 43.744 0.780 1.00 34.44 138 VAL A O 1
ATOM 1126 N N . LEU A 1 139 ? 9.855 44.323 1.570 1.00 30.77 139 LEU A N 1
ATOM 1127 C CA . LEU A 1 139 ? 9.013 43.160 1.196 1.00 30.77 139 LEU A CA 1
ATOM 1128 C C . LEU A 1 139 ? 8.753 43.167 -0.341 1.00 30.77 139 LEU A C 1
ATOM 1130 O O . LEU A 1 139 ? 8.771 44.271 -0.884 1.00 30.77 139 LEU A O 1
ATOM 1134 N N . PRO A 1 140 ? 8.369 42.064 -1.041 1.00 41.94 140 PRO A N 1
ATOM 1135 C CA . PRO A 1 140 ? 7.175 41.279 -0.683 1.00 41.94 140 PRO A CA 1
ATOM 1136 C C . PRO A 1 140 ? 7.154 39.755 -1.001 1.00 41.94 140 PRO A C 1
ATOM 1138 O O . PRO A 1 140 ? 7.826 39.287 -1.906 1.00 41.94 140 PRO A O 1
ATOM 1141 N N . LEU A 1 141 ? 6.282 39.037 -0.261 1.00 32.84 141 LEU A N 1
ATOM 1142 C CA . LEU A 1 141 ? 5.384 37.921 -0.671 1.00 32.84 141 LEU A CA 1
ATOM 1143 C C . LEU A 1 141 ? 6.008 36.733 -1.463 1.00 32.84 141 LEU A C 1
ATOM 1145 O O . LEU A 1 141 ? 6.506 36.908 -2.558 1.00 32.84 141 LEU A O 1
ATOM 1149 N N . HIS A 1 142 ? 5.923 35.459 -1.050 1.00 34.09 142 HIS A N 1
ATOM 1150 C CA . HIS A 1 142 ? 4.678 34.691 -0.943 1.00 34.09 142 HIS A CA 1
ATOM 1151 C C . HIS A 1 142 ? 4.916 33.272 -0.364 1.00 34.09 142 HIS A C 1
ATOM 1153 O O . HIS A 1 142 ? 5.845 32.572 -0.750 1.00 34.09 142 HIS A O 1
ATOM 1159 N N . VAL A 1 143 ? 3.945 32.848 0.449 1.00 33.41 143 VAL A N 1
ATOM 1160 C CA . VAL A 1 143 ? 3.438 31.477 0.653 1.00 33.41 143 VAL A CA 1
ATOM 1161 C C . VAL A 1 143 ? 4.150 30.532 1.632 1.00 33.41 143 VAL A C 1
ATOM 1163 O O . VAL A 1 143 ? 5.274 30.067 1.496 1.00 33.41 143 VAL A O 1
ATOM 1166 N N . ARG A 1 144 ? 3.323 30.220 2.627 1.00 45.00 144 ARG A N 1
ATOM 11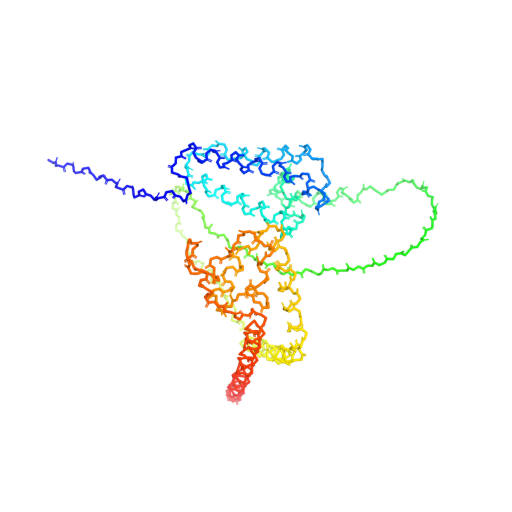67 C CA . ARG A 1 144 ? 3.402 29.313 3.759 1.00 45.00 144 ARG A CA 1
ATOM 1168 C C . ARG A 1 144 ? 2.784 27.975 3.340 1.00 45.00 144 ARG A C 1
ATOM 1170 O O . ARG A 1 144 ? 1.696 27.989 2.773 1.00 45.00 144 ARG A O 1
ATOM 1177 N N . ALA A 1 145 ? 3.390 26.844 3.694 1.00 31.58 145 ALA A N 1
ATOM 1178 C CA . ALA A 1 145 ? 2.674 25.567 3.750 1.00 31.58 145 ALA A CA 1
ATOM 1179 C C . ALA A 1 145 ? 3.280 24.639 4.816 1.00 31.58 145 ALA A C 1
ATOM 1181 O O . ALA A 1 145 ? 4.376 24.103 4.682 1.00 31.58 145 ALA A O 1
ATOM 1182 N N . GLU A 1 146 ? 2.518 24.506 5.897 1.00 43.94 146 GLU A N 1
ATOM 1183 C CA . GLU A 1 146 ? 2.600 23.510 6.965 1.00 43.94 146 GLU A CA 1
ATOM 1184 C C . GLU A 1 146 ? 2.612 22.066 6.430 1.00 43.94 146 GLU A C 1
ATOM 1186 O O . GLU A 1 146 ? 1.829 21.732 5.539 1.00 43.94 146 GLU A O 1
ATOM 1191 N N . ARG A 1 147 ? 3.390 21.162 7.049 1.00 33.09 147 ARG A N 1
ATOM 1192 C CA . ARG A 1 147 ? 3.058 19.728 7.024 1.00 33.09 147 ARG A CA 1
ATOM 1193 C C . ARG A 1 147 ? 3.319 19.052 8.366 1.00 33.09 147 ARG A C 1
ATOM 1195 O O . ARG A 1 147 ? 4.415 19.071 8.920 1.00 33.09 147 ARG A O 1
ATOM 1202 N N . GLN A 1 148 ? 2.226 18.473 8.843 1.00 35.16 148 GLN A N 1
ATOM 1203 C CA . GLN A 1 148 ? 1.936 17.966 10.171 1.00 35.16 148 GLN A CA 1
ATOM 1204 C C . GLN A 1 148 ? 2.734 16.718 10.570 1.00 35.16 148 GLN A C 1
ATOM 1206 O O . GLN A 1 148 ? 3.114 15.885 9.747 1.00 35.16 148 GLN A O 1
ATOM 1211 N N . ARG A 1 149 ? 2.926 16.586 11.886 1.00 42.56 149 ARG A N 1
ATOM 1212 C CA . ARG A 1 149 ? 3.472 15.419 12.587 1.00 42.56 149 ARG A CA 1
ATOM 1213 C C . ARG A 1 149 ? 2.439 14.285 12.663 1.00 42.56 149 ARG A C 1
ATOM 1215 O O . ARG A 1 149 ? 1.310 14.517 13.081 1.00 42.56 149 ARG A O 1
ATOM 1222 N N . GLY A 1 150 ? 2.884 13.063 12.368 1.00 33.00 150 GLY A N 1
ATOM 1223 C CA . GLY A 1 150 ? 2.248 11.787 12.731 1.00 33.00 150 GLY A CA 1
ATOM 1224 C C . GLY A 1 150 ? 3.156 10.950 13.657 1.00 33.00 150 GLY A C 1
ATOM 1225 O O . GLY A 1 150 ? 4.317 11.319 13.842 1.00 33.00 150 GLY A O 1
ATOM 1226 N N . PRO A 1 151 ? 2.641 9.884 14.303 1.00 41.34 151 PRO A N 1
ATOM 1227 C CA . PRO A 1 151 ? 2.858 9.679 15.734 1.00 41.34 151 PRO A CA 1
ATOM 1228 C C . PRO A 1 151 ? 3.975 8.704 16.147 1.00 41.34 151 PRO A C 1
ATOM 1230 O O . PRO A 1 151 ? 4.493 7.879 15.403 1.00 41.34 151 PRO A O 1
ATOM 1233 N N . LEU A 1 152 ? 4.299 8.865 17.427 1.00 39.31 152 LEU A N 1
ATOM 1234 C CA . LEU A 1 152 ? 5.372 8.314 18.240 1.00 39.31 152 LEU A CA 1
ATOM 1235 C C . LEU A 1 152 ? 5.123 6.834 18.614 1.00 39.31 152 LEU A C 1
ATOM 1237 O O . LEU A 1 152 ? 4.268 6.554 19.452 1.00 39.31 152 LEU A O 1
ATOM 1241 N N . PHE A 1 153 ? 5.904 5.888 18.083 1.00 33.34 153 PHE A N 1
ATOM 1242 C CA . PHE A 1 153 ? 5.949 4.517 18.617 1.00 33.34 153 PHE A CA 1
ATOM 1243 C C . PHE A 1 153 ? 7.040 4.414 19.692 1.00 33.34 153 PHE A C 1
ATOM 1245 O O . PHE A 1 153 ? 8.236 4.530 19.414 1.00 33.34 153 PHE A O 1
ATOM 1252 N N . ARG A 1 154 ? 6.619 4.241 20.951 1.00 35.59 154 ARG A N 1
ATOM 1253 C CA . ARG A 1 154 ? 7.509 4.028 22.101 1.00 35.59 154 ARG A CA 1
ATOM 1254 C C . ARG A 1 154 ? 8.093 2.612 22.079 1.00 35.59 154 ARG A C 1
ATOM 1256 O O . ARG A 1 154 ? 7.399 1.629 21.847 1.00 35.59 154 ARG A O 1
ATOM 1263 N N . ARG A 1 155 ? 9.392 2.553 22.359 1.00 36.53 155 ARG A N 1
ATOM 1264 C CA . ARG A 1 155 ? 10.274 1.383 22.375 1.00 36.53 155 ARG A CA 1
ATOM 1265 C C . ARG A 1 155 ? 10.241 0.718 23.762 1.00 36.53 155 ARG A C 1
ATOM 1267 O O . ARG A 1 155 ? 10.437 1.407 24.759 1.00 36.53 155 ARG A O 1
ATOM 1274 N N . PHE A 1 156 ? 10.039 -0.598 23.817 1.00 32.03 156 PHE A N 1
ATOM 1275 C CA . PHE A 1 156 ? 10.338 -1.447 24.983 1.00 32.03 156 PHE A CA 1
ATOM 1276 C C . PHE A 1 156 ? 11.861 -1.623 25.140 1.00 32.03 156 PHE A C 1
ATOM 1278 O O . PHE A 1 156 ? 12.538 -1.788 24.120 1.00 32.03 156 PHE A O 1
ATOM 1285 N N . PRO A 1 157 ? 12.409 -1.695 26.368 1.00 38.53 157 PRO A N 1
ATOM 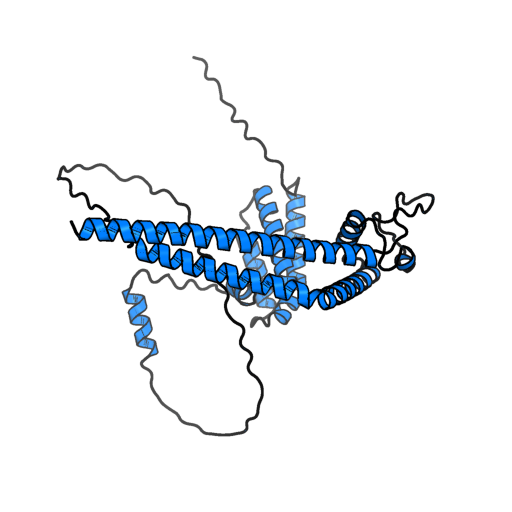1286 C CA . PRO A 1 157 ? 13.698 -2.333 26.598 1.00 38.53 157 PRO A CA 1
ATOM 1287 C C . PRO A 1 157 ? 13.562 -3.624 27.421 1.00 38.53 157 PRO A C 1
ATOM 1289 O O . PRO A 1 157 ? 12.902 -3.664 28.458 1.00 38.53 157 PRO A O 1
ATOM 1292 N N . ALA A 1 158 ? 14.229 -4.670 26.931 1.00 33.75 158 ALA A N 1
ATOM 1293 C CA . ALA A 1 158 ? 14.522 -5.906 27.646 1.00 33.75 158 ALA A CA 1
ATOM 1294 C C . ALA A 1 158 ? 15.803 -5.745 28.485 1.00 33.75 158 ALA A C 1
ATOM 1296 O O . ALA A 1 158 ? 16.638 -4.883 28.209 1.00 33.75 158 ALA A O 1
ATOM 1297 N N . GLY A 1 159 ? 15.901 -6.560 29.534 1.00 34.06 159 GLY A N 1
ATOM 1298 C CA . GLY A 1 159 ? 16.763 -6.349 30.690 1.00 34.06 159 GLY A CA 1
ATOM 1299 C C . GLY A 1 159 ? 18.247 -6.666 30.535 1.00 34.06 159 GLY A C 1
ATOM 1300 O O . GLY A 1 159 ? 18.691 -7.318 29.593 1.00 34.06 159 GLY A O 1
ATOM 1301 N N . HIS A 1 160 ? 18.991 -6.276 31.569 1.00 33.03 160 HIS A N 1
ATOM 1302 C CA . HIS A 1 160 ? 20.292 -6.845 31.881 1.00 33.03 160 HIS A CA 1
ATOM 1303 C C . HIS A 1 160 ? 20.515 -6.991 33.391 1.00 33.03 160 HIS A C 1
ATOM 1305 O O . HIS A 1 160 ? 20.092 -6.166 34.196 1.00 33.03 160 HIS A O 1
ATOM 1311 N N . ARG A 1 161 ? 21.172 -8.116 33.698 1.00 32.22 161 ARG A N 1
ATOM 1312 C CA . ARG A 1 161 ? 21.671 -8.634 34.977 1.00 32.22 161 ARG A CA 1
ATOM 1313 C C . ARG A 1 161 ? 22.434 -7.597 35.804 1.00 32.22 161 ARG A C 1
ATOM 1315 O O . ARG A 1 161 ? 23.293 -6.905 35.268 1.00 32.22 161 ARG A O 1
ATOM 1322 N N . ALA A 1 162 ? 22.220 -7.641 37.116 1.00 32.00 162 ALA A N 1
ATOM 1323 C CA . ALA A 1 162 ? 23.116 -7.087 38.129 1.00 32.00 162 ALA A CA 1
ATOM 1324 C C . ALA A 1 162 ? 23.988 -8.205 38.755 1.00 32.00 162 ALA A C 1
ATOM 1326 O O . ALA A 1 162 ? 23.543 -9.358 38.792 1.00 32.00 162 ALA A O 1
ATOM 1327 N N . PRO A 1 163 ? 25.214 -7.894 39.220 1.00 36.38 163 PRO A N 1
ATOM 1328 C CA . PRO A 1 163 ? 26.104 -8.832 39.898 1.00 36.38 163 PRO A CA 1
ATOM 1329 C C . PRO A 1 163 ? 25.858 -8.891 41.417 1.00 36.38 163 PRO A C 1
ATOM 1331 O O . PRO A 1 163 ? 25.191 -8.041 42.000 1.00 36.38 163 PRO A O 1
ATOM 1334 N N . ALA A 1 164 ? 26.416 -9.939 42.024 1.00 34.75 164 ALA A N 1
ATOM 1335 C CA . ALA A 1 164 ? 26.304 -10.317 43.427 1.00 34.75 164 ALA A CA 1
ATOM 1336 C C . ALA A 1 164 ? 26.943 -9.312 44.403 1.00 34.75 164 ALA A C 1
ATOM 1338 O O . ALA A 1 164 ? 28.032 -8.800 44.148 1.00 34.75 164 ALA A O 1
ATOM 1339 N N . ALA A 1 165 ? 26.304 -9.125 45.562 1.00 32.88 165 ALA A N 1
ATOM 1340 C CA . ALA A 1 165 ? 26.904 -8.527 46.749 1.00 32.88 165 ALA A CA 1
ATOM 1341 C C . ALA A 1 165 ? 26.426 -9.245 48.025 1.00 32.88 165 ALA A C 1
ATOM 1343 O O . ALA A 1 165 ? 25.316 -9.766 48.099 1.00 32.88 165 ALA A O 1
ATOM 1344 N N . HIS A 1 166 ? 27.355 -9.285 48.971 1.00 31.61 166 HIS A N 1
ATOM 1345 C CA . HIS A 1 166 ? 27.463 -10.031 50.220 1.00 31.61 166 HIS A CA 1
ATOM 1346 C C . HIS A 1 166 ? 26.287 -10.001 51.218 1.00 31.61 166 HIS A C 1
ATOM 1348 O O . HIS A 1 166 ? 25.564 -9.020 51.356 1.00 31.61 166 HIS A O 1
ATOM 1354 N N . LEU A 1 167 ? 26.226 -11.093 51.992 1.00 35.50 167 LEU A N 1
ATOM 1355 C CA . LEU A 1 167 ? 25.455 -11.331 53.218 1.00 35.50 167 LEU A CA 1
ATOM 1356 C C . LEU A 1 167 ? 25.816 -10.373 54.370 1.00 35.50 167 LEU A C 1
ATOM 1358 O O . LEU A 1 167 ? 26.988 -10.277 54.727 1.00 35.50 167 LEU A O 1
ATOM 1362 N N . ALA A 1 168 ? 24.801 -9.813 55.036 1.00 31.39 168 ALA A N 1
ATOM 1363 C CA . ALA A 1 168 ? 24.773 -9.547 56.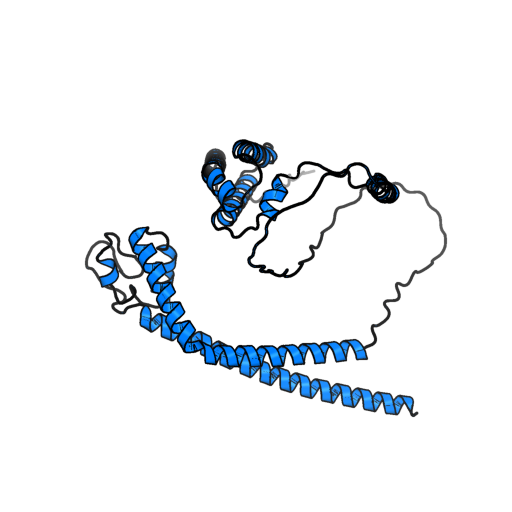482 1.00 31.39 168 ALA A CA 1
ATOM 1364 C C . ALA A 1 168 ? 23.312 -9.346 56.937 1.00 31.39 168 ALA A C 1
ATOM 1366 O O . ALA A 1 168 ? 22.521 -8.722 56.233 1.00 31.39 168 ALA A O 1
ATOM 1367 N N . GLY A 1 169 ? 22.943 -9.955 58.068 1.00 30.47 169 GLY A N 1
ATOM 1368 C CA . GLY A 1 169 ? 21.562 -10.114 58.527 1.00 30.47 169 GLY A CA 1
ATOM 1369 C C . GLY A 1 169 ? 20.943 -8.921 59.262 1.00 30.47 169 GLY A C 1
ATOM 1370 O O . GLY A 1 169 ? 21.612 -7.956 59.614 1.00 30.47 169 GLY A O 1
ATOM 1371 N N . GLY A 1 170 ? 19.640 -9.044 59.527 1.00 29.47 170 GLY A N 1
ATOM 1372 C CA . GLY A 1 170 ? 18.876 -8.143 60.390 1.00 29.47 170 GLY A CA 1
ATOM 1373 C C . GLY A 1 170 ? 17.369 -8.326 60.210 1.00 29.47 170 GLY A C 1
ATOM 1374 O O . GLY A 1 170 ? 16.804 -7.895 59.212 1.00 29.47 170 GLY A O 1
ATOM 1375 N N . GLN A 1 171 ? 16.730 -9.005 61.164 1.00 35.28 171 GLN A N 1
ATOM 1376 C CA . GLN A 1 171 ? 15.278 -9.180 61.271 1.00 35.28 171 GLN A CA 1
ATOM 1377 C C . GLN A 1 171 ? 14.584 -7.841 61.592 1.00 35.28 171 GLN A C 1
ATOM 1379 O O . GLN A 1 171 ? 15.036 -7.110 62.468 1.00 35.28 171 GLN A O 1
ATOM 1384 N N . GLY A 1 172 ? 13.458 -7.548 60.932 1.00 30.48 172 GLY A N 1
ATOM 1385 C CA . GLY A 1 172 ? 12.575 -6.413 61.238 1.00 30.48 172 GLY A CA 1
ATOM 1386 C C . GLY A 1 172 ? 11.322 -6.410 60.343 1.00 30.48 172 GLY A C 1
ATOM 1387 O O . GLY A 1 172 ? 11.411 -6.865 59.204 1.00 30.48 172 GLY A O 1
ATOM 1388 N N . PRO A 1 173 ? 10.140 -5.998 60.841 1.00 37.69 173 PRO A N 1
ATOM 1389 C CA . PRO A 1 173 ? 8.864 -6.576 60.427 1.00 37.69 173 PRO A CA 1
ATOM 1390 C C . PRO A 1 173 ? 8.234 -5.946 59.177 1.00 37.69 173 PRO A C 1
ATOM 1392 O O . PRO A 1 173 ? 8.427 -4.782 58.838 1.00 37.69 173 PRO A O 1
ATOM 1395 N N . HIS A 1 174 ? 7.418 -6.778 58.536 1.00 40.69 174 HIS A N 1
ATOM 1396 C CA . HIS A 1 174 ? 6.528 -6.521 57.412 1.00 40.69 174 HIS A CA 1
ATOM 1397 C C . HIS A 1 174 ? 5.873 -5.127 57.411 1.00 40.69 174 HIS A C 1
ATOM 1399 O O . HIS A 1 174 ? 5.024 -4.819 58.240 1.00 40.69 174 HIS A O 1
ATOM 1405 N N . SER A 1 175 ? 6.174 -4.334 56.383 1.00 37.22 175 SER A N 1
ATOM 1406 C CA . SER A 1 175 ? 5.281 -3.286 55.881 1.00 37.22 175 SER A CA 1
ATOM 1407 C C . SER A 1 175 ? 5.020 -3.561 54.407 1.00 37.22 175 SER A C 1
ATOM 1409 O O . SER A 1 175 ? 5.820 -3.237 53.531 1.00 37.22 175 SER A O 1
ATOM 1411 N N . GLY A 1 176 ? 3.906 -4.243 54.141 1.00 36.12 176 GLY A N 1
ATOM 1412 C CA . GLY A 1 176 ? 3.398 -4.450 52.794 1.00 36.12 176 GLY A CA 1
ATOM 1413 C C . GLY A 1 176 ? 2.885 -3.132 52.230 1.00 36.12 176 GLY A C 1
ATOM 1414 O O . GLY A 1 176 ? 1.773 -2.713 52.534 1.00 36.12 176 GLY A O 1
ATOM 1415 N N . ALA A 1 177 ? 3.678 -2.487 51.378 1.00 39.31 177 ALA A N 1
ATOM 1416 C CA . ALA A 1 177 ? 3.182 -1.440 50.499 1.00 39.31 177 ALA A CA 1
ATOM 1417 C C . ALA A 1 177 ? 2.329 -2.097 49.399 1.00 39.31 177 ALA A C 1
ATOM 1419 O O . ALA A 1 177 ? 2.827 -2.464 48.334 1.00 39.31 177 ALA A O 1
ATOM 1420 N N . GLN A 1 178 ? 1.035 -2.293 49.671 1.00 41.09 178 GLN A N 1
ATOM 1421 C CA . GLN A 1 178 ? 0.062 -2.596 48.626 1.00 41.09 178 GLN A CA 1
ATOM 1422 C C . GLN A 1 178 ? 0.003 -1.409 47.661 1.00 41.09 178 GLN A C 1
ATOM 1424 O O . GLN A 1 178 ? -0.503 -0.336 47.991 1.00 41.09 178 GLN A O 1
ATOM 1429 N N . LEU A 1 179 ? 0.497 -1.618 46.441 1.00 41.69 179 LEU A N 1
ATOM 1430 C CA . LEU A 1 179 ? 0.230 -0.742 45.312 1.00 41.69 179 LEU A CA 1
ATOM 1431 C C . LEU A 1 179 ? -1.267 -0.864 44.980 1.00 41.69 179 LEU A C 1
ATOM 1433 O O . LEU A 1 179 ? -1.694 -1.751 44.242 1.00 41.69 179 LEU A O 1
ATOM 1437 N N . SER A 1 180 ? -2.078 -0.009 45.602 1.00 35.03 180 SER A N 1
ATOM 1438 C CA . SER A 1 180 ? -3.510 0.108 45.340 1.00 35.03 180 SER A CA 1
ATOM 1439 C C . SER A 1 180 ? -3.715 0.608 43.910 1.00 35.03 180 SER A C 1
ATOM 1441 O O . SER A 1 180 ? -3.676 1.807 43.627 1.00 35.03 180 SER A O 1
ATOM 1443 N N . HIS A 1 181 ? -3.893 -0.324 42.975 1.00 45.41 181 HIS A N 1
ATOM 1444 C CA . HIS A 1 181 ? -4.392 -0.016 41.645 1.00 45.41 181 HIS A CA 1
ATOM 1445 C C . HIS A 1 181 ? -5.855 0.408 41.822 1.00 45.41 181 HIS A C 1
ATOM 1447 O O . HIS A 1 181 ? -6.748 -0.434 41.908 1.00 45.41 181 HIS A O 1
ATOM 1453 N N . ARG A 1 182 ? -6.109 1.720 41.944 1.00 47.88 182 ARG A N 1
ATOM 1454 C CA . ARG A 1 182 ? -7.474 2.266 41.942 1.00 47.88 182 ARG A CA 1
ATOM 1455 C C . ARG A 1 182 ? -8.195 1.698 40.711 1.00 47.88 182 ARG A C 1
ATOM 1457 O O . ARG A 1 182 ? -7.720 1.940 39.597 1.00 47.88 182 ARG A O 1
ATOM 1464 N N . PRO A 1 183 ? -9.303 0.953 40.859 1.00 51.44 183 PRO A N 1
ATOM 1465 C CA . PRO A 1 183 ? -10.083 0.542 39.706 1.00 51.44 183 PRO A CA 1
ATOM 1466 C C . PRO A 1 183 ? -10.610 1.819 39.049 1.00 51.44 183 PRO A C 1
ATOM 1468 O O . PRO A 1 183 ? -11.345 2.591 39.667 1.00 51.44 183 PRO A O 1
ATOM 1471 N N . GLY A 1 184 ? -10.168 2.088 37.818 1.00 60.81 184 GLY A N 1
ATOM 1472 C CA . GLY A 1 184 ? -10.717 3.178 37.020 1.00 60.81 184 GLY A CA 1
ATOM 1473 C C . GLY A 1 184 ? -12.233 3.015 36.953 1.00 60.81 184 GLY A C 1
ATOM 1474 O O . GLY A 1 184 ? -12.725 1.909 36.733 1.00 60.81 184 GLY A O 1
ATOM 1475 N N . ASN A 1 185 ? -12.969 4.095 37.210 1.00 64.88 185 ASN A N 1
ATOM 1476 C CA . ASN A 1 185 ? -14.423 4.066 37.308 1.00 64.88 185 ASN A CA 1
ATOM 1477 C C . ASN A 1 185 ? -15.019 3.407 36.036 1.00 64.88 185 ASN A C 1
ATOM 1479 O O . ASN A 1 185 ? -14.849 3.953 34.942 1.00 64.88 185 ASN A O 1
ATOM 1483 N N . PRO A 1 186 ? -15.704 2.248 36.145 1.00 68.56 186 PRO A N 1
ATOM 1484 C CA . PRO A 1 186 ? -16.109 1.419 34.999 1.00 68.56 186 PRO A CA 1
ATOM 1485 C C . PRO A 1 186 ? -17.105 2.112 34.056 1.00 68.56 186 PRO A C 1
ATOM 1487 O O . PRO A 1 186 ? -17.382 1.641 32.958 1.00 68.56 186 PRO A O 1
ATOM 1490 N N . THR A 1 187 ? -17.665 3.241 34.488 1.00 70.44 187 THR A N 1
ATOM 1491 C CA . THR A 1 187 ? -18.543 4.093 33.682 1.00 70.44 187 THR A CA 1
ATOM 1492 C C . THR A 1 187 ? -17.774 4.911 32.641 1.00 70.44 187 THR A C 1
ATOM 1494 O O . THR A 1 187 ? -18.248 5.047 31.515 1.00 70.44 187 THR A O 1
ATOM 1497 N N . HIS A 1 188 ? -16.570 5.394 32.968 1.00 77.00 188 HIS A N 1
ATOM 1498 C CA . HIS A 1 188 ? -15.737 6.172 32.047 1.00 77.00 188 HIS A CA 1
ATOM 1499 C C . HIS A 1 188 ? -15.110 5.291 30.966 1.00 77.00 188 HIS A C 1
ATOM 1501 O O . HIS A 1 188 ? -15.034 5.696 29.808 1.00 77.00 188 HIS A O 1
ATOM 1507 N N . THR A 1 189 ? -14.710 4.067 31.320 1.00 80.44 189 THR A N 1
ATOM 1508 C CA . THR A 1 189 ? -14.151 3.103 30.362 1.00 80.44 189 THR A CA 1
ATOM 1509 C C . THR A 1 189 ? -15.201 2.646 29.348 1.00 80.44 189 THR A C 1
ATOM 1511 O O . THR A 1 189 ? -14.919 2.603 28.153 1.00 80.44 189 THR A O 1
ATOM 1514 N N . ALA A 1 190 ? -16.436 2.393 29.795 1.00 84.94 190 ALA A N 1
ATOM 1515 C CA . ALA A 1 190 ? -17.546 2.033 28.916 1.00 84.94 190 ALA A CA 1
ATOM 1516 C C . ALA A 1 190 ? -17.964 3.182 27.979 1.00 84.94 190 ALA A C 1
ATOM 1518 O O . ALA A 1 190 ? -18.203 2.953 26.796 1.00 84.94 190 ALA A O 1
ATOM 1519 N N . ALA A 1 191 ? -18.015 4.422 28.479 1.00 86.00 191 ALA A N 1
ATOM 1520 C CA . ALA A 1 191 ? -18.331 5.592 27.656 1.00 86.00 191 ALA A CA 1
ATOM 1521 C C . ALA A 1 191 ? -17.261 5.852 26.581 1.00 86.00 191 ALA A C 1
ATOM 1523 O O . ALA A 1 191 ? -17.601 6.126 25.431 1.00 86.00 191 ALA A O 1
ATOM 1524 N N . ALA A 1 192 ? -15.978 5.702 26.928 1.00 88.56 192 ALA A N 1
ATOM 1525 C CA . ALA A 1 192 ? -14.877 5.837 25.977 1.00 88.56 192 ALA A CA 1
ATOM 1526 C C . ALA A 1 192 ? -14.929 4.770 24.868 1.00 88.56 192 ALA A C 1
ATOM 1528 O O . ALA A 1 192 ? -14.708 5.092 23.702 1.00 88.56 192 ALA A O 1
ATOM 1529 N N . ALA A 1 193 ? -15.276 3.522 25.205 1.00 88.75 193 ALA A N 1
ATOM 1530 C CA . ALA A 1 193 ? -15.417 2.443 24.226 1.00 88.75 193 ALA A CA 1
ATOM 1531 C C . ALA A 1 193 ? -16.566 2.691 23.228 1.00 88.75 193 ALA A C 1
ATOM 1533 O O . ALA A 1 193 ? -16.399 2.466 22.029 1.00 88.75 193 ALA A O 1
ATOM 1534 N N . VAL A 1 194 ? -17.710 3.206 23.695 1.00 91.38 194 VAL A N 1
ATOM 1535 C CA . VAL A 1 194 ? -18.851 3.569 22.828 1.00 91.38 194 VAL A CA 1
ATOM 1536 C C . VAL A 1 194 ? -18.505 4.741 21.918 1.00 91.38 194 VAL A C 1
ATOM 1538 O O . VAL A 1 194 ? -18.780 4.695 20.725 1.00 91.38 194 VAL A O 1
ATOM 1541 N N . ALA A 1 195 ? -17.863 5.781 22.454 1.00 92.19 195 ALA A N 1
ATOM 1542 C CA . ALA A 1 195 ? -17.446 6.925 21.649 1.00 92.19 195 ALA A CA 1
ATOM 1543 C C . ALA A 1 195 ? -16.456 6.509 20.550 1.00 92.19 195 ALA A C 1
ATOM 1545 O O . ALA A 1 195 ? -16.600 6.911 19.400 1.00 92.19 195 ALA A O 1
ATOM 1546 N N . PHE A 1 196 ? -15.483 5.658 20.885 1.00 93.50 196 PHE A N 1
ATOM 1547 C CA . PHE A 1 196 ? -14.510 5.152 19.920 1.00 93.50 196 PHE A CA 1
ATOM 1548 C C . PHE A 1 196 ? -15.160 4.306 18.817 1.00 93.50 196 PHE A C 1
ATOM 1550 O O . PHE A 1 196 ? -14.883 4.516 17.641 1.00 93.50 196 PHE A O 1
ATOM 1557 N N . THR A 1 197 ? -16.060 3.389 19.176 1.00 92.00 197 THR A N 1
ATOM 1558 C CA . THR A 1 197 ? -16.767 2.540 18.199 1.00 92.00 197 THR A CA 1
ATOM 1559 C C . THR A 1 197 ? -17.712 3.337 17.297 1.00 92.00 197 THR A C 1
ATOM 1561 O O . THR A 1 197 ? -17.792 3.046 16.109 1.00 92.00 197 THR A O 1
ATOM 1564 N N . LEU A 1 198 ? -18.353 4.397 17.802 1.00 93.81 198 LEU A N 1
ATOM 1565 C CA . LEU A 1 198 ? -19.132 5.327 16.973 1.00 93.81 198 LEU A CA 1
ATOM 1566 C C . LEU A 1 198 ? -18.259 6.118 15.989 1.00 93.81 198 LEU A C 1
ATOM 1568 O O . LEU A 1 198 ? -18.653 6.311 14.842 1.00 93.81 198 LEU A O 1
ATOM 1572 N N . LEU A 1 199 ? -17.070 6.561 16.410 1.00 95.19 199 LEU A N 1
ATOM 1573 C CA . LEU A 1 199 ? -16.125 7.237 15.515 1.00 95.19 199 LEU A CA 1
ATOM 1574 C C . LEU A 1 199 ? -15.637 6.308 14.398 1.00 95.19 199 LEU A C 1
ATOM 1576 O O . LEU A 1 199 ? -15.542 6.745 13.252 1.00 95.19 199 LEU A O 1
ATOM 1580 N N . LEU A 1 200 ? -15.365 5.037 14.717 1.00 93.50 200 LEU A N 1
ATOM 1581 C CA . LEU A 1 200 ? -15.009 4.032 13.712 1.00 93.50 200 LEU A CA 1
ATOM 1582 C C . LEU A 1 200 ? -16.150 3.797 12.718 1.00 93.50 200 LEU A C 1
ATOM 1584 O O . LEU A 1 200 ? -15.896 3.818 11.520 1.00 93.50 200 LEU A O 1
ATOM 1588 N N . LEU A 1 201 ? -17.395 3.690 13.190 1.00 94.50 201 LEU A N 1
ATOM 1589 C CA . LEU A 1 201 ? -18.564 3.514 12.325 1.00 94.50 201 LEU A CA 1
ATOM 1590 C C . LEU A 1 201 ? -18.725 4.671 11.322 1.00 94.50 201 LEU A C 1
ATOM 1592 O O . LEU A 1 201 ? -18.970 4.447 10.137 1.00 94.50 201 LEU A O 1
ATOM 1596 N N . VAL A 1 202 ? -18.556 5.918 11.779 1.00 94.06 202 VAL A N 1
ATOM 1597 C CA . VAL A 1 202 ? -18.619 7.104 10.905 1.00 94.06 202 VAL A CA 1
ATOM 1598 C C . VAL A 1 202 ? -17.466 7.109 9.899 1.00 94.06 202 VAL A C 1
ATOM 1600 O O . VAL A 1 202 ? -17.678 7.413 8.725 1.00 94.06 202 VAL A O 1
ATOM 1603 N N . ALA A 1 203 ? -16.254 6.757 10.337 1.00 93.56 203 ALA A N 1
ATOM 1604 C CA . ALA A 1 203 ? -15.092 6.681 9.457 1.00 93.56 203 ALA A CA 1
ATOM 1605 C C . ALA A 1 203 ? -15.248 5.587 8.387 1.00 93.56 203 ALA A C 1
ATOM 1607 O O . ALA A 1 203 ? -14.959 5.839 7.220 1.00 93.56 203 ALA A O 1
ATOM 1608 N N . GLU A 1 204 ? -15.746 4.404 8.752 1.00 92.50 204 GLU A N 1
ATOM 1609 C CA . GLU A 1 204 ? -16.001 3.295 7.824 1.00 92.50 204 GLU A CA 1
ATOM 1610 C C . GLU A 1 204 ? -17.054 3.660 6.782 1.00 92.50 204 GLU A C 1
ATOM 1612 O O . GLU A 1 204 ? -16.851 3.416 5.592 1.00 92.50 204 GLU A O 1
ATOM 1617 N N . PHE A 1 205 ? -18.138 4.315 7.204 1.00 90.12 205 PHE A N 1
ATOM 1618 C CA . PHE A 1 205 ? -19.155 4.798 6.277 1.00 90.12 205 PHE A CA 1
ATOM 1619 C C . PHE A 1 205 ? -18.587 5.843 5.307 1.00 90.12 205 PHE A C 1
ATOM 1621 O O . PHE A 1 205 ? -18.803 5.749 4.099 1.00 90.12 205 PHE A O 1
ATOM 1628 N N . ALA A 1 206 ? -17.801 6.802 5.807 1.00 91.25 206 ALA A N 1
ATOM 1629 C CA . ALA A 1 206 ? -17.170 7.820 4.970 1.00 91.25 206 ALA A CA 1
ATOM 1630 C C . ALA A 1 206 ? -16.186 7.213 3.953 1.00 91.25 206 ALA A C 1
ATOM 1632 O O . ALA A 1 206 ? -16.213 7.586 2.780 1.00 91.25 206 ALA A O 1
ATOM 1633 N N . ILE A 1 207 ? -15.352 6.256 4.377 1.00 89.50 207 ILE A N 1
ATOM 1634 C CA . ILE A 1 207 ? -14.403 5.559 3.495 1.00 89.50 207 ILE A CA 1
ATOM 1635 C C . ILE A 1 207 ? -15.151 4.714 2.456 1.00 89.50 207 ILE A C 1
ATOM 1637 O O . ILE A 1 207 ? -14.772 4.732 1.288 1.00 89.50 207 ILE A O 1
ATOM 1641 N N . GLY A 1 208 ? -16.222 4.016 2.846 1.00 86.88 208 GLY A N 1
ATOM 1642 C CA . GLY A 1 208 ? -17.039 3.216 1.930 1.00 86.88 208 GLY A CA 1
ATOM 1643 C C . GLY A 1 208 ? -17.712 4.058 0.844 1.00 86.88 208 GLY A C 1
ATOM 1644 O O . GLY A 1 208 ? -17.650 3.708 -0.334 1.00 86.88 208 GLY A O 1
ATOM 1645 N N . VAL A 1 209 ? -18.292 5.204 1.217 1.00 89.19 209 VAL A N 1
ATOM 1646 C CA . VAL A 1 209 ? -18.896 6.146 0.259 1.00 89.19 209 VAL A CA 1
ATOM 1647 C C . VAL A 1 209 ? -17.834 6.756 -0.658 1.00 89.19 209 VAL A C 1
ATOM 1649 O O . VAL A 1 209 ? -18.024 6.777 -1.874 1.00 89.19 209 VAL A O 1
ATOM 1652 N N . TRP A 1 210 ? -16.698 7.206 -0.109 1.00 90.31 210 TRP A N 1
ATOM 1653 C CA . TRP A 1 210 ? -15.606 7.759 -0.919 1.00 90.31 210 TRP A CA 1
ATOM 1654 C C . TRP A 1 210 ? -15.089 6.719 -1.915 1.00 90.31 210 TRP A C 1
ATOM 1656 O O . TRP A 1 210 ? -14.922 7.034 -3.093 1.00 90.31 210 TRP A O 1
ATOM 1666 N N . ALA A 1 211 ? -14.900 5.469 -1.479 1.00 86.44 211 ALA A N 1
ATOM 1667 C CA . ALA A 1 211 ? -14.412 4.403 -2.341 1.00 86.44 211 ALA A CA 1
ATOM 1668 C C . ALA A 1 211 ? -15.249 4.280 -3.617 1.00 86.44 211 ALA A C 1
ATOM 1670 O O . ALA A 1 211 ? -14.644 4.194 -4.674 1.00 86.44 211 ALA A O 1
ATOM 1671 N N . ILE A 1 212 ? -16.585 4.346 -3.531 1.00 86.75 212 ILE A N 1
ATOM 1672 C CA . ILE A 1 212 ? -17.504 4.258 -4.682 1.00 86.75 212 ILE A CA 1
ATOM 1673 C C . ILE A 1 212 ? -17.413 5.484 -5.595 1.00 86.75 212 ILE A C 1
ATOM 1675 O O . ILE A 1 212 ? -17.381 5.348 -6.815 1.00 86.75 212 ILE A O 1
ATOM 1679 N N . ILE A 1 213 ? -17.347 6.684 -5.016 1.00 90.75 213 ILE A N 1
ATOM 1680 C CA . ILE A 1 213 ? -17.312 7.937 -5.786 1.00 90.75 213 ILE A CA 1
ATOM 1681 C C . ILE A 1 213 ? -16.038 8.041 -6.640 1.00 90.75 213 ILE A C 1
ATOM 1683 O O . ILE A 1 213 ? -16.071 8.614 -7.724 1.00 90.75 213 ILE A O 1
ATOM 1687 N N . LEU A 1 214 ? -14.915 7.485 -6.177 1.00 89.88 214 LEU A N 1
ATOM 1688 C CA . LEU A 1 214 ? -13.610 7.626 -6.834 1.00 89.88 214 LEU A CA 1
ATOM 1689 C C . LEU A 1 214 ? -13.299 6.516 -7.861 1.00 89.88 214 LEU A C 1
ATOM 1691 O O . LEU A 1 214 ? -12.156 6.395 -8.296 1.00 89.88 214 LEU A O 1
ATOM 1695 N N . TRP A 1 215 ? -14.268 5.679 -8.247 1.00 89.94 215 TRP A N 1
ATOM 1696 C CA . TRP A 1 215 ? -14.014 4.527 -9.131 1.00 89.94 215 TRP A CA 1
ATOM 1697 C C . TRP A 1 215 ? -13.411 4.909 -10.485 1.00 89.94 215 TRP A C 1
ATOM 1699 O O . TRP A 1 215 ? -12.435 4.285 -10.906 1.00 89.94 215 TRP A O 1
ATOM 1709 N N . ASP A 1 216 ? -13.921 5.961 -11.123 1.00 90.88 216 ASP A N 1
ATOM 1710 C CA . ASP A 1 216 ? -13.455 6.370 -12.453 1.00 90.88 216 ASP A CA 1
ATOM 1711 C C . ASP A 1 216 ? -12.035 6.960 -12.410 1.00 90.88 216 ASP A C 1
ATOM 1713 O O . ASP A 1 216 ? -11.186 6.635 -13.242 1.00 90.88 216 ASP A O 1
ATOM 1717 N N . GLU A 1 217 ? -11.738 7.769 -11.389 1.00 92.56 217 GLU A N 1
ATOM 1718 C CA . GLU A 1 217 ? -10.415 8.375 -11.197 1.00 92.56 217 GLU A CA 1
ATOM 1719 C C . GLU A 1 217 ? -9.348 7.306 -10.912 1.00 92.56 217 GLU A C 1
ATOM 1721 O O . GLU A 1 217 ? -8.236 7.366 -11.437 1.00 92.56 217 GLU A O 1
ATOM 1726 N N . VAL A 1 218 ? -9.688 6.288 -10.111 1.00 89.81 218 VAL A N 1
ATOM 1727 C CA . VAL A 1 218 ? -8.779 5.170 -9.815 1.00 89.81 218 VAL A CA 1
ATOM 1728 C C . VAL A 1 218 ? -8.501 4.339 -11.068 1.00 89.81 218 VAL A C 1
ATOM 1730 O O . VAL A 1 218 ? -7.361 3.918 -11.269 1.00 89.81 218 VAL A O 1
ATOM 1733 N N . GLU A 1 219 ? -9.500 4.120 -11.928 1.00 89.25 219 GLU A N 1
ATOM 1734 C CA . GLU A 1 219 ? -9.318 3.403 -13.193 1.00 89.25 219 GLU A CA 1
ATOM 1735 C C . GLU A 1 219 ? -8.342 4.142 -14.118 1.00 89.25 219 GLU A C 1
ATOM 1737 O O . GLU A 1 219 ? -7.349 3.563 -14.568 1.00 89.25 219 GLU A O 1
ATOM 1742 N N . VAL A 1 220 ? -8.574 5.436 -14.351 1.00 92.19 220 VAL A N 1
ATOM 1743 C CA . VAL A 1 220 ? -7.708 6.264 -15.203 1.00 92.19 220 VAL A CA 1
ATOM 1744 C C . VAL A 1 220 ? -6.307 6.398 -14.599 1.00 92.19 220 VAL A C 1
ATOM 1746 O O . VAL A 1 220 ? -5.306 6.219 -15.299 1.00 92.19 220 VAL A O 1
ATOM 1749 N N . GLY A 1 221 ? -6.212 6.631 -13.289 1.00 91.62 221 GLY A N 1
ATOM 1750 C CA . GLY A 1 221 ? -4.945 6.721 -12.567 1.00 91.62 221 GLY A CA 1
ATOM 1751 C C . GLY A 1 221 ? -4.117 5.436 -12.650 1.00 91.62 221 GLY A C 1
ATOM 1752 O O . GLY A 1 221 ? -2.914 5.494 -12.918 1.00 91.62 221 GLY A O 1
ATOM 1753 N N . ALA A 1 222 ? -4.751 4.269 -12.494 1.00 90.88 222 ALA A N 1
ATOM 1754 C CA . ALA A 1 222 ? -4.080 2.974 -12.608 1.00 90.88 222 ALA A CA 1
ATOM 1755 C C . ALA A 1 222 ? -3.522 2.737 -14.020 1.00 90.88 222 ALA A C 1
ATOM 1757 O O . ALA A 1 222 ? -2.401 2.244 -14.166 1.00 90.88 222 ALA A O 1
ATOM 1758 N N . LEU A 1 223 ? -4.267 3.122 -15.060 1.00 91.56 223 LEU A N 1
ATOM 1759 C CA . LEU A 1 223 ? -3.827 2.994 -16.451 1.00 91.56 223 LEU A CA 1
ATOM 1760 C C . LEU A 1 223 ? -2.688 3.945 -16.814 1.00 91.56 223 LEU A C 1
ATOM 1762 O O . LEU A 1 223 ? -1.754 3.537 -17.508 1.00 91.56 223 LEU A O 1
ATOM 1766 N N . ASN A 1 224 ? -2.735 5.185 -16.330 1.00 92.81 224 ASN A N 1
ATOM 1767 C CA . ASN A 1 224 ? -1.664 6.158 -16.533 1.00 92.81 224 ASN A CA 1
ATOM 1768 C C . ASN A 1 224 ? -0.366 5.695 -15.863 1.00 92.81 224 ASN A C 1
ATOM 1770 O O . ASN A 1 224 ? 0.695 5.716 -16.488 1.00 92.81 224 ASN A O 1
ATOM 1774 N N . LEU A 1 225 ? -0.456 5.202 -14.623 1.00 90.62 225 LEU A N 1
ATOM 1775 C CA . LEU A 1 225 ? 0.693 4.662 -13.900 1.00 90.62 225 LEU A CA 1
ATOM 1776 C C . LEU A 1 225 ? 1.264 3.418 -14.590 1.00 90.62 225 LEU A C 1
ATOM 1778 O O . LEU A 1 225 ? 2.479 3.308 -14.755 1.00 90.62 225 LEU A O 1
ATOM 1782 N N . MET A 1 226 ? 0.393 2.500 -15.025 1.00 90.31 226 MET A N 1
ATOM 1783 C CA . MET A 1 226 ? 0.801 1.318 -15.783 1.00 90.31 226 MET A CA 1
ATOM 1784 C C . MET A 1 226 ? 1.545 1.728 -17.055 1.00 90.31 226 MET A C 1
ATOM 1786 O O . MET A 1 226 ? 2.646 1.236 -17.293 1.00 90.31 226 MET A O 1
ATOM 1790 N N . SER A 1 227 ? 0.994 2.666 -17.823 1.00 91.75 227 SER A N 1
ATOM 1791 C CA . SER A 1 227 ? 1.595 3.117 -19.081 1.00 91.75 227 SER A CA 1
ATOM 1792 C C . SER A 1 227 ? 2.959 3.779 -18.858 1.00 91.75 227 SER A C 1
ATOM 1794 O O . SER A 1 227 ? 3.928 3.412 -19.515 1.00 91.75 227 SER A O 1
ATOM 1796 N N . ALA A 1 228 ? 3.084 4.663 -17.861 1.00 91.00 228 ALA A N 1
ATOM 1797 C CA . ALA A 1 228 ? 4.362 5.284 -17.502 1.00 91.00 228 ALA A CA 1
ATOM 1798 C C . ALA A 1 228 ? 5.415 4.250 -17.059 1.00 91.00 228 ALA A C 1
ATOM 1800 O O . ALA A 1 228 ? 6.562 4.283 -17.504 1.00 91.00 228 ALA A O 1
ATOM 1801 N N . SER A 1 229 ? 5.017 3.281 -16.227 1.00 89.88 229 SER A N 1
ATOM 1802 C CA . SER A 1 229 ? 5.923 2.223 -15.759 1.00 89.88 229 SER A CA 1
ATOM 1803 C C . SER A 1 229 ? 6.388 1.281 -16.877 1.00 89.88 229 SER A C 1
ATOM 1805 O O . SER A 1 229 ? 7.451 0.667 -16.769 1.00 89.88 229 SER A O 1
ATOM 1807 N N . PHE A 1 230 ? 5.592 1.145 -17.940 1.00 89.75 230 PHE A N 1
ATOM 1808 C CA . PHE A 1 230 ? 5.923 0.334 -19.105 1.00 89.75 230 PHE A CA 1
ATOM 1809 C C . PHE A 1 230 ? 6.917 1.040 -20.035 1.00 89.75 230 PHE A C 1
ATOM 1811 O O . PHE A 1 230 ? 7.852 0.408 -20.521 1.00 89.75 230 PHE A O 1
ATOM 1818 N N . GLU A 1 231 ? 6.778 2.352 -20.234 1.00 88.25 231 GLU A N 1
ATOM 1819 C CA . GLU A 1 231 ? 7.757 3.144 -20.993 1.00 88.25 231 GLU A CA 1
ATOM 1820 C C . GLU A 1 231 ? 9.146 3.092 -20.329 1.00 88.25 231 GLU A C 1
ATOM 1822 O O . GLU A 1 231 ? 1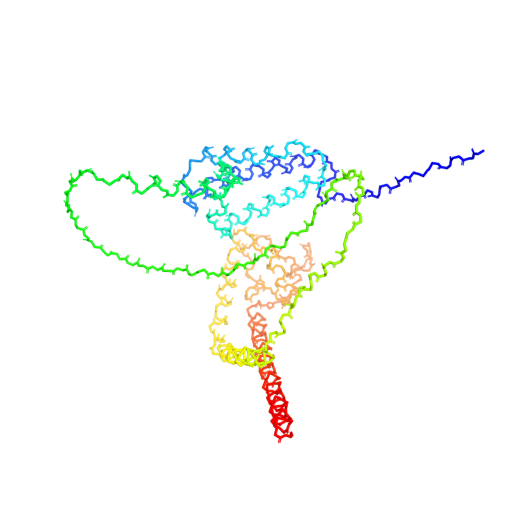0.154 2.832 -20.990 1.00 88.25 231 GLU A O 1
ATOM 1827 N N . GLU A 1 232 ? 9.213 3.214 -18.996 1.00 86.69 232 GLU A N 1
ATOM 1828 C CA . GLU A 1 232 ? 10.471 3.051 -18.248 1.00 86.69 232 GLU A CA 1
ATOM 1829 C C . GLU A 1 232 ? 11.030 1.618 -18.318 1.00 86.69 232 GLU A C 1
ATOM 1831 O O . GLU A 1 232 ? 12.252 1.416 -18.300 1.00 86.69 232 GLU A O 1
ATOM 1836 N N . LEU A 1 233 ? 10.157 0.609 -18.425 1.00 85.75 233 LEU A N 1
ATOM 1837 C CA . LEU A 1 233 ? 10.569 -0.776 -18.645 1.00 85.75 233 LEU A CA 1
ATOM 1838 C C . LEU A 1 233 ? 11.275 -0.929 -19.996 1.00 85.75 233 LEU A C 1
ATOM 1840 O O . LEU A 1 233 ? 12.368 -1.496 -20.024 1.00 85.75 233 LEU A O 1
ATOM 1844 N N . ILE A 1 234 ? 10.674 -0.440 -21.085 1.00 84.69 234 ILE A N 1
ATOM 1845 C CA . ILE A 1 234 ? 11.241 -0.558 -22.438 1.00 84.69 234 ILE A CA 1
ATOM 1846 C C . ILE A 1 234 ? 12.553 0.228 -22.545 1.00 84.69 234 ILE A C 1
ATOM 1848 O O . ILE A 1 234 ? 13.514 -0.269 -23.129 1.00 84.69 234 ILE A O 1
ATOM 1852 N N . ALA A 1 235 ? 12.618 1.424 -21.953 1.00 84.44 235 ALA A N 1
ATOM 1853 C CA . ALA A 1 235 ? 13.784 2.296 -22.067 1.00 84.44 235 ALA A CA 1
ATOM 1854 C C . ALA A 1 235 ? 15.002 1.818 -21.253 1.00 84.44 235 ALA A C 1
ATOM 1856 O O . ALA A 1 235 ? 16.135 1.921 -21.722 1.00 84.44 235 ALA A O 1
ATOM 1857 N N . LEU A 1 236 ? 14.797 1.329 -20.021 1.00 79.06 236 LEU A N 1
ATOM 1858 C CA . LEU A 1 236 ? 15.885 1.107 -19.052 1.00 79.06 236 LEU A CA 1
ATOM 1859 C C . LEU A 1 236 ? 15.937 -0.309 -18.462 1.00 79.06 236 LEU A C 1
ATOM 1861 O O . LEU A 1 236 ? 16.835 -0.605 -17.673 1.00 79.06 236 LEU A O 1
ATOM 1865 N N . ASN A 1 237 ? 14.991 -1.193 -18.797 1.00 77.94 237 ASN A N 1
ATOM 1866 C CA . ASN A 1 237 ? 14.861 -2.541 -18.223 1.00 77.94 237 ASN A CA 1
ATOM 1867 C C . ASN A 1 237 ? 14.731 -2.591 -16.684 1.00 77.94 237 ASN A C 1
ATOM 1869 O O . ASN A 1 237 ? 14.893 -3.656 -16.082 1.00 77.94 237 ASN A O 1
ATOM 1873 N N . TYR A 1 238 ? 14.407 -1.469 -16.034 1.00 76.56 238 TYR A N 1
ATOM 1874 C CA . TYR A 1 238 ? 14.445 -1.325 -14.576 1.00 76.56 238 TYR A CA 1
ATOM 1875 C C . TYR A 1 238 ? 13.374 -2.166 -13.852 1.00 76.56 238 TYR A C 1
ATOM 1877 O O . TYR A 1 238 ? 13.692 -2.909 -12.923 1.00 76.56 238 TYR A O 1
ATOM 1885 N N . TYR A 1 239 ? 12.118 -2.133 -14.316 1.00 78.06 239 TYR A N 1
ATOM 1886 C CA . TYR A 1 239 ? 10.981 -2.824 -13.679 1.00 78.06 239 TYR A CA 1
ATOM 1887 C C . TYR A 1 239 ? 10.722 -4.252 -14.185 1.00 78.06 239 TYR A C 1
ATOM 1889 O O . TYR A 1 239 ? 9.655 -4.817 -13.938 1.00 78.06 239 TYR A O 1
ATOM 1897 N N . ARG A 1 240 ? 11.674 -4.874 -14.893 1.00 83.00 240 ARG A N 1
ATOM 1898 C CA . ARG A 1 240 ? 11.470 -6.174 -15.567 1.00 83.00 240 ARG A CA 1
ATOM 1899 C C . ARG A 1 240 ? 10.915 -7.258 -14.642 1.00 83.00 240 ARG A C 1
ATOM 1901 O O . ARG A 1 240 ? 10.045 -8.031 -15.031 1.00 83.00 240 ARG A O 1
ATOM 1908 N N . LYS A 1 241 ? 11.392 -7.309 -13.397 1.00 84.19 241 LYS A N 1
ATOM 1909 C CA . LYS A 1 241 ? 10.939 -8.295 -12.409 1.00 84.19 241 LYS A CA 1
ATOM 1910 C C . LYS A 1 241 ? 9.477 -8.089 -11.997 1.00 84.19 241 LYS A C 1
ATOM 1912 O O . LYS A 1 241 ? 8.749 -9.071 -11.857 1.00 84.19 241 LYS A O 1
ATOM 1917 N N . ASP A 1 242 ? 9.067 -6.840 -11.800 1.00 86.56 242 ASP A N 1
ATOM 1918 C CA . ASP A 1 242 ? 7.721 -6.497 -11.338 1.00 86.56 242 ASP A CA 1
ATOM 1919 C C . ASP A 1 242 ? 6.695 -6.728 -12.448 1.00 86.56 242 ASP A C 1
ATOM 1921 O O . ASP A 1 242 ? 5.656 -7.339 -12.204 1.00 86.56 242 ASP A O 1
ATOM 1925 N N . TRP A 1 243 ? 7.043 -6.378 -13.688 1.00 88.25 243 TRP A N 1
ATOM 1926 C CA . TRP A 1 243 ? 6.229 -6.680 -14.864 1.00 88.25 243 TRP A CA 1
ATOM 1927 C C . TRP A 1 243 ? 6.080 -8.181 -15.124 1.00 88.25 243 TRP A C 1
ATOM 1929 O O . TRP A 1 243 ? 4.964 -8.642 -15.355 1.00 88.25 243 TRP A O 1
ATOM 1939 N N . ASN A 1 244 ? 7.151 -8.972 -14.984 1.00 87.81 244 ASN A N 1
ATOM 1940 C CA . ASN A 1 244 ? 7.057 -10.432 -15.102 1.00 87.81 244 ASN A CA 1
ATOM 1941 C C . ASN A 1 244 ? 6.097 -11.031 -14.057 1.00 87.81 244 ASN A C 1
ATOM 1943 O O . ASN A 1 244 ? 5.329 -11.952 -14.350 1.00 87.81 244 ASN A O 1
ATOM 1947 N N . LYS A 1 245 ? 6.118 -10.506 -12.825 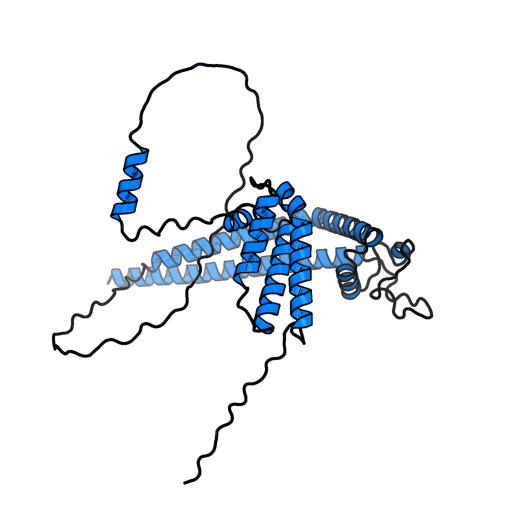1.00 88.62 245 LYS A N 1
ATOM 1948 C CA . LYS A 1 245 ? 5.200 -10.934 -11.762 1.00 88.62 245 LYS A CA 1
ATOM 1949 C C . LYS A 1 245 ? 3.760 -10.504 -12.054 1.00 88.62 245 LYS A C 1
ATOM 1951 O O . LYS A 1 245 ? 2.854 -11.317 -11.926 1.00 88.62 245 LYS A O 1
ATOM 1956 N N . LEU A 1 246 ? 3.555 -9.263 -12.481 1.00 88.81 246 LEU A N 1
ATOM 1957 C CA . LEU A 1 246 ? 2.237 -8.735 -12.827 1.00 88.81 246 LEU A CA 1
ATOM 1958 C C . LEU A 1 246 ? 1.580 -9.547 -13.953 1.00 88.81 246 LEU A C 1
ATOM 1960 O O . LEU A 1 246 ? 0.447 -9.995 -13.816 1.00 88.81 246 LEU A O 1
ATOM 1964 N N . GLN A 1 247 ? 2.316 -9.794 -15.035 1.00 89.81 247 GLN A N 1
ATOM 1965 C CA . GLN A 1 247 ? 1.840 -10.533 -16.207 1.00 89.81 247 GLN A CA 1
ATOM 1966 C C . GLN A 1 247 ? 1.543 -11.998 -15.907 1.00 89.81 247 GLN A C 1
ATOM 1968 O O . GLN A 1 247 ? 0.547 -12.539 -16.381 1.00 89.81 247 GLN A O 1
ATOM 1973 N N . SER A 1 248 ? 2.371 -12.637 -15.076 1.00 87.25 248 SER A N 1
ATOM 1974 C CA . SER A 1 248 ? 2.111 -14.012 -14.642 1.00 87.25 248 SER A CA 1
ATOM 1975 C C . SER A 1 248 ? 0.899 -14.121 -13.714 1.00 87.25 248 SER A C 1
ATOM 1977 O O . SER A 1 248 ? 0.199 -15.125 -13.779 1.00 87.25 248 SER A O 1
ATOM 1979 N N . GLN A 1 249 ? 0.619 -13.103 -12.892 1.00 89.12 249 GLN A N 1
ATOM 1980 C CA . GLN A 1 249 ? -0.553 -13.076 -12.007 1.00 89.12 249 GLN A CA 1
ATOM 1981 C C . GLN A 1 249 ? -1.856 -12.723 -12.733 1.00 89.12 249 GLN A C 1
ATOM 1983 O O . GLN A 1 249 ? -2.909 -13.244 -12.376 1.00 89.12 249 GLN A O 1
ATOM 1988 N N . LEU A 1 250 ? -1.796 -11.834 -13.727 1.00 89.19 250 LEU A N 1
ATOM 1989 C CA . LEU A 1 250 ? -2.964 -11.381 -14.488 1.00 89.19 250 LEU A CA 1
ATOM 1990 C C . LEU A 1 250 ? -3.191 -12.164 -15.791 1.00 89.19 250 LEU A C 1
ATOM 1992 O O . LEU A 1 250 ? -4.172 -11.891 -16.479 1.00 89.19 250 LEU A O 1
ATOM 1996 N N . HIS A 1 251 ? -2.321 -13.129 -16.116 1.00 90.25 251 HIS A N 1
ATOM 1997 C CA . HIS A 1 251 ? -2.386 -13.949 -17.333 1.00 90.25 251 HIS A CA 1
ATOM 1998 C C . HIS A 1 251 ? -2.524 -13.105 -18.614 1.00 90.25 251 HIS A C 1
ATOM 2000 O O . HIS A 1 251 ? -3.393 -13.343 -19.448 1.00 90.25 251 HIS A O 1
ATOM 2006 N N . CYS A 1 252 ? -1.683 -12.081 -18.742 1.00 91.62 252 CYS A N 1
ATOM 2007 C CA . CYS A 1 252 ? -1.726 -11.098 -19.825 1.00 91.62 252 CYS A CA 1
ATOM 2008 C C . CYS A 1 252 ? -0.312 -10.724 -20.280 1.00 91.62 252 CYS A C 1
ATOM 2010 O O . CYS A 1 252 ? 0.659 -10.989 -19.566 1.00 91.62 252 CYS A O 1
ATOM 2012 N N . CYS A 1 253 ? -0.186 -10.090 -21.447 1.00 90.62 253 CYS A N 1
ATOM 2013 C CA . CYS A 1 253 ? 1.101 -9.637 -21.966 1.00 90.62 253 CYS A CA 1
ATOM 2014 C C . CYS A 1 253 ? 1.047 -8.218 -22.540 1.00 90.62 253 CYS A C 1
ATOM 2016 O O . CYS A 1 253 ? 0.171 -7.899 -23.336 1.00 90.62 253 CYS A O 1
ATOM 2018 N N . GLY A 1 254 ? 2.019 -7.379 -22.170 1.00 89.75 254 GLY A N 1
ATOM 2019 C CA . GLY A 1 254 ? 2.090 -5.981 -22.617 1.00 89.75 254 GLY A CA 1
ATOM 2020 C C . GLY A 1 254 ? 0.933 -5.122 -22.094 1.00 89.75 254 GLY A C 1
ATOM 2021 O O . GLY A 1 254 ? 0.157 -5.553 -21.238 1.00 89.75 254 GLY A O 1
ATOM 2022 N N . ILE A 1 255 ? 0.816 -3.887 -22.583 1.00 91.44 255 ILE A N 1
ATOM 2023 C CA . ILE A 1 255 ? -0.318 -3.010 -22.251 1.00 91.44 255 ILE A CA 1
ATOM 2024 C C . ILE A 1 255 ? -1.527 -3.412 -23.095 1.00 91.44 255 ILE A C 1
ATOM 2026 O O . ILE A 1 255 ? -2.595 -3.723 -22.557 1.00 91.44 255 ILE A O 1
ATOM 2030 N N . SER A 1 256 ? -1.334 -3.400 -24.412 1.00 90.88 256 SER A N 1
ATOM 2031 C CA . SER A 1 256 ? -2.334 -3.685 -25.440 1.00 90.88 256 SER A CA 1
ATOM 2032 C C . SER A 1 256 ? -2.157 -5.084 -26.024 1.00 90.88 256 SER A C 1
ATOM 2034 O O . SER A 1 256 ? -3.123 -5.659 -26.520 1.00 90.88 256 SER A O 1
ATOM 2036 N N . GLY A 1 257 ? -0.955 -5.653 -25.921 1.00 88.38 257 GLY A N 1
ATOM 2037 C CA . GLY A 1 257 ? -0.671 -7.030 -26.308 1.00 88.38 257 GLY A CA 1
ATOM 2038 C C . GLY A 1 257 ? 0.825 -7.296 -26.451 1.00 88.38 257 GLY A C 1
ATOM 2039 O O . GLY A 1 257 ? 1.670 -6.470 -26.106 1.00 88.38 257 GLY A O 1
ATOM 2040 N N . VAL A 1 258 ? 1.166 -8.444 -27.035 1.00 85.25 258 VAL A N 1
ATOM 2041 C CA . VAL A 1 258 ? 2.565 -8.854 -27.262 1.00 85.25 258 VAL A CA 1
ATOM 2042 C C . VAL A 1 258 ? 3.359 -7.905 -28.167 1.00 85.25 258 VAL A C 1
ATOM 2044 O O . VAL A 1 258 ? 4.579 -7.831 -28.049 1.00 85.25 258 VAL A O 1
ATOM 2047 N N . GLN A 1 259 ? 2.680 -7.160 -29.046 1.00 85.50 259 GLN A N 1
ATOM 2048 C CA . GLN A 1 259 ? 3.316 -6.267 -30.022 1.00 85.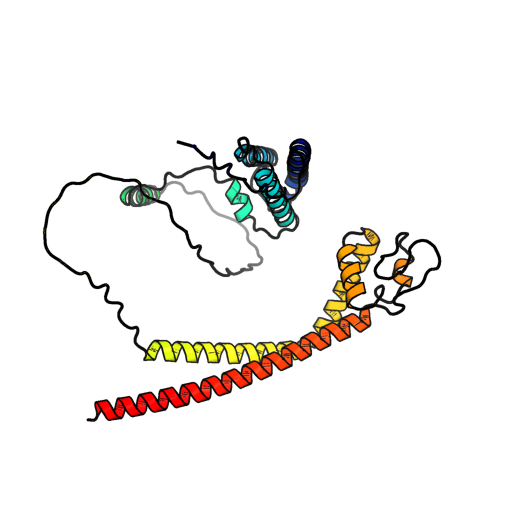50 259 GLN A CA 1
ATOM 2049 C C . GLN A 1 259 ? 4.028 -5.077 -29.375 1.00 85.50 259 GLN A C 1
ATOM 2051 O O . GLN A 1 259 ? 4.956 -4.521 -29.962 1.00 85.50 259 GLN A O 1
ATOM 2056 N N . ASP A 1 260 ? 3.657 -4.727 -28.144 1.00 87.75 260 ASP A N 1
ATOM 2057 C CA . ASP A 1 260 ? 4.284 -3.635 -27.401 1.00 87.75 260 ASP A CA 1
ATOM 2058 C C . ASP A 1 260 ? 5.775 -3.914 -27.110 1.00 87.75 260 ASP A C 1
ATOM 2060 O O . ASP A 1 260 ? 6.556 -2.987 -26.904 1.00 87.75 260 ASP A O 1
ATOM 2064 N N . TYR A 1 261 ? 6.193 -5.186 -27.158 1.00 83.69 261 TYR A N 1
ATOM 2065 C CA . TYR A 1 261 ? 7.582 -5.614 -26.974 1.00 83.69 261 TYR A CA 1
ATOM 2066 C C . TYR A 1 261 ? 8.414 -5.654 -28.256 1.00 83.69 261 TYR A C 1
ATOM 2068 O O . TYR A 1 261 ? 9.614 -5.888 -28.179 1.00 83.69 261 TYR A O 1
ATOM 2076 N N . ASN A 1 262 ? 7.828 -5.393 -29.427 1.00 80.56 262 ASN A N 1
ATOM 2077 C CA . ASN A 1 262 ? 8.540 -5.469 -30.709 1.00 80.56 262 ASN A CA 1
ATOM 2078 C C . ASN A 1 262 ? 9.696 -4.448 -30.813 1.00 80.56 262 ASN A C 1
ATOM 2080 O O . ASN A 1 262 ? 10.643 -4.624 -31.570 1.00 80.56 262 ASN A O 1
ATOM 2084 N N . ARG A 1 263 ? 9.657 -3.376 -30.009 1.00 73.31 263 ARG A N 1
ATOM 2085 C CA . ARG A 1 263 ? 10.752 -2.395 -29.896 1.00 73.31 263 ARG A CA 1
ATOM 2086 C C . ARG A 1 263 ? 11.921 -2.874 -29.027 1.00 73.31 263 ARG A C 1
ATOM 2088 O O . ARG A 1 263 ? 12.907 -2.156 -28.899 1.00 73.31 263 ARG A O 1
ATOM 2095 N N . THR A 1 264 ? 11.812 -4.034 -28.383 1.00 68.56 264 THR A N 1
ATOM 2096 C CA . THR A 1 264 ? 12.787 -4.539 -27.414 1.00 68.56 264 THR A CA 1
ATOM 2097 C C . THR A 1 264 ? 13.379 -5.858 -27.904 1.00 68.56 264 THR A C 1
ATOM 2099 O O . THR A 1 264 ? 12.658 -6.818 -28.133 1.00 68.56 264 THR A O 1
ATOM 2102 N N . GLU A 1 265 ? 14.708 -5.961 -27.979 1.00 60.34 265 GLU A N 1
ATOM 2103 C CA . GLU A 1 265 ? 15.400 -7.190 -28.420 1.00 60.34 265 GLU A CA 1
ATOM 2104 C C . GLU A 1 265 ? 15.306 -8.360 -27.416 1.00 60.34 265 GLU A C 1
ATOM 2106 O O . GLU A 1 265 ? 15.779 -9.460 -27.685 1.00 60.34 265 GLU A O 1
ATOM 2111 N N . SER A 1 266 ? 14.713 -8.149 -26.234 1.00 65.19 266 SER A N 1
ATOM 2112 C CA . SER A 1 266 ? 14.643 -9.159 -25.171 1.00 65.19 266 SER A CA 1
ATOM 2113 C C . SER A 1 266 ? 13.234 -9.312 -24.604 1.00 65.19 266 SER A C 1
ATOM 2115 O O . SER A 1 266 ? 12.782 -8.529 -23.765 1.00 65.19 266 SER A O 1
ATOM 2117 N N . TYR A 1 267 ? 12.567 -10.385 -25.018 1.00 72.06 267 TYR A N 1
ATOM 2118 C CA . TYR A 1 267 ? 11.213 -10.718 -24.594 1.00 72.06 267 TYR A CA 1
ATOM 2119 C C . TYR A 1 267 ? 11.147 -11.191 -23.127 1.00 72.06 267 TYR A C 1
ATOM 2121 O O . TYR A 1 267 ? 12.048 -11.894 -22.652 1.00 72.06 267 TYR A O 1
ATOM 2129 N N . PRO A 1 268 ? 10.098 -10.821 -22.368 1.00 78.12 268 PRO A N 1
ATOM 2130 C CA . PRO A 1 268 ? 9.911 -11.291 -21.000 1.00 78.12 268 PRO A CA 1
ATOM 2131 C C . PRO A 1 268 ? 9.419 -12.748 -20.953 1.00 78.12 268 PRO A C 1
ATOM 2133 O O . PRO A 1 268 ? 8.504 -13.147 -21.672 1.00 78.12 268 PRO A O 1
ATOM 2136 N N . THR A 1 269 ? 9.978 -13.541 -20.035 1.00 76.19 269 THR A N 1
ATOM 2137 C CA . THR A 1 269 ? 9.638 -14.966 -19.849 1.00 76.19 269 THR A CA 1
ATOM 2138 C C . THR A 1 269 ? 8.223 -15.206 -19.309 1.00 76.19 269 THR A C 1
ATOM 2140 O O . THR A 1 269 ? 7.733 -16.329 -19.340 1.00 76.19 269 THR A O 1
ATOM 2143 N N . SER A 1 270 ? 7.541 -14.172 -18.810 1.00 80.94 270 SER A N 1
ATOM 2144 C CA . SER A 1 270 ? 6.128 -14.230 -18.406 1.00 80.94 270 SER A CA 1
ATOM 2145 C C . SER A 1 270 ? 5.176 -14.397 -19.592 1.00 80.94 270 SER A C 1
ATOM 2147 O O . SER A 1 270 ? 4.116 -15.002 -19.432 1.00 80.94 270 SER A O 1
ATOM 2149 N N . CYS A 1 271 ? 5.550 -13.879 -20.765 1.00 82.62 271 CYS A N 1
ATOM 2150 C CA . CYS A 1 271 ? 4.714 -13.875 -21.966 1.00 82.62 271 CYS A CA 1
ATOM 2151 C C . CYS A 1 271 ? 5.001 -15.030 -22.932 1.00 82.62 271 CYS A C 1
ATOM 2153 O O . CYS A 1 271 ? 4.135 -15.379 -23.734 1.00 82.62 271 CYS A O 1
ATOM 2155 N N . PHE A 1 272 ? 6.197 -15.619 -22.864 1.00 78.50 272 PHE A N 1
ATOM 2156 C CA . PHE A 1 272 ? 6.661 -16.636 -23.809 1.00 78.50 272 PHE A CA 1
ATOM 2157 C C . PHE A 1 272 ? 7.079 -17.909 -23.082 1.00 78.50 272 PHE A C 1
ATOM 2159 O O . PHE A 1 272 ? 7.620 -17.870 -21.978 1.00 78.50 272 PHE A O 1
ATOM 2166 N N . GLN A 1 273 ? 6.774 -19.053 -23.688 1.00 66.75 273 GLN A N 1
ATOM 2167 C CA . GLN A 1 273 ? 6.924 -20.356 -23.047 1.00 66.75 273 GLN A CA 1
ATOM 2168 C C . GLN A 1 273 ? 8.350 -20.918 -23.164 1.00 66.75 273 GLN A C 1
ATOM 2170 O O . GLN A 1 273 ? 8.830 -21.467 -22.178 1.00 66.75 273 GLN A O 1
ATOM 2175 N N . ASN A 1 274 ? 9.026 -20.722 -24.306 1.00 58.72 274 ASN A N 1
ATOM 2176 C CA . ASN A 1 274 ? 10.403 -21.151 -24.585 1.00 58.72 274 ASN A CA 1
ATOM 2177 C C . ASN A 1 274 ? 11.145 -20.071 -25.394 1.00 58.72 274 ASN A C 1
ATOM 2179 O O . ASN A 1 274 ? 10.535 -19.407 -26.227 1.00 58.72 274 ASN A O 1
ATOM 2183 N N . ALA A 1 275 ? 12.444 -19.888 -25.137 1.00 54.03 275 ALA A N 1
ATOM 2184 C CA . ALA A 1 275 ? 13.249 -18.835 -25.765 1.00 54.03 275 ALA A CA 1
ATOM 2185 C C . ALA A 1 275 ? 13.785 -19.196 -27.165 1.00 54.03 275 ALA A C 1
ATOM 2187 O O . ALA A 1 275 ? 14.121 -18.285 -27.913 1.00 54.03 275 ALA A O 1
ATOM 2188 N N . ASP A 1 276 ? 13.847 -20.485 -27.527 1.00 54.16 276 ASP A N 1
ATOM 2189 C CA . ASP A 1 276 ? 14.750 -20.926 -28.603 1.00 54.16 276 ASP A CA 1
ATOM 2190 C C . ASP A 1 276 ? 14.098 -21.556 -29.838 1.00 54.16 276 ASP A C 1
ATOM 2192 O O . ASP A 1 276 ? 14.778 -21.720 -30.841 1.00 54.16 276 ASP A O 1
ATOM 2196 N N . THR A 1 277 ? 12.812 -21.902 -29.845 1.00 50.66 277 THR A N 1
ATOM 2197 C CA . THR A 1 277 ? 12.148 -22.380 -31.074 1.00 50.66 277 THR A CA 1
ATOM 2198 C C . THR A 1 277 ? 10.636 -22.241 -30.933 1.00 50.66 277 THR A C 1
ATOM 2200 O O . THR A 1 277 ? 10.048 -22.726 -29.971 1.00 50.66 277 THR A O 1
ATOM 2203 N N . ASP A 1 278 ? 10.044 -21.537 -31.893 1.00 49.78 278 ASP A N 1
ATOM 2204 C CA . ASP A 1 278 ? 8.641 -21.144 -32.004 1.00 49.78 278 ASP A CA 1
ATOM 2205 C C . ASP A 1 278 ? 8.080 -20.256 -30.884 1.00 49.78 278 ASP A C 1
ATOM 2207 O O . ASP A 1 278 ? 7.950 -20.612 -29.713 1.00 49.78 278 ASP A O 1
ATOM 2211 N N . LEU A 1 279 ? 7.703 -19.052 -31.319 1.00 66.62 279 LEU A N 1
ATOM 2212 C CA . LEU A 1 279 ? 7.124 -17.942 -30.575 1.00 66.62 279 LEU A CA 1
ATOM 2213 C C . LEU A 1 279 ? 5.713 -18.296 -30.058 1.00 66.62 279 LEU A C 1
ATOM 2215 O O . LEU A 1 279 ? 4.721 -17.675 -30.436 1.00 66.62 279 LEU A O 1
ATOM 2219 N N . ALA A 1 280 ? 5.596 -19.324 -29.217 1.00 67.19 280 ALA A N 1
ATOM 2220 C CA . ALA A 1 280 ? 4.343 -19.705 -28.585 1.00 67.19 280 ALA A CA 1
ATOM 2221 C C . ALA A 1 280 ? 3.967 -18.627 -27.560 1.00 67.19 280 ALA A C 1
ATOM 2223 O O . ALA A 1 280 ? 4.430 -18.620 -26.412 1.00 67.19 280 ALA A O 1
ATOM 2224 N N . ILE A 1 281 ? 3.161 -17.671 -28.021 1.00 72.62 281 ILE A N 1
ATOM 2225 C CA . ILE A 1 281 ? 2.571 -16.614 -27.206 1.00 72.62 281 ILE A CA 1
ATOM 2226 C C . ILE A 1 281 ? 1.700 -17.283 -26.145 1.00 72.62 281 ILE A C 1
ATOM 2228 O O . ILE A 1 281 ? 0.688 -17.907 -26.460 1.00 72.62 281 ILE A O 1
ATOM 2232 N N . ARG A 1 282 ? 2.088 -17.144 -24.875 1.00 80.56 282 ARG A N 1
ATOM 2233 C CA . ARG A 1 282 ? 1.343 -17.725 -23.753 1.00 80.56 282 ARG A CA 1
ATOM 2234 C C . ARG A 1 282 ? 0.033 -16.976 -23.503 1.00 80.56 282 ARG A C 1
ATOM 2236 O O . ARG A 1 282 ? -0.970 -17.601 -23.176 1.00 80.56 282 ARG A O 1
ATOM 2243 N N . TYR A 1 283 ? 0.055 -15.650 -23.652 1.00 83.12 283 TYR A N 1
ATOM 2244 C CA . TYR A 1 283 ? -1.096 -14.772 -23.433 1.00 83.12 283 TYR A CA 1
ATOM 2245 C C . TYR A 1 283 ? -1.189 -13.736 -24.563 1.00 83.12 283 TYR A C 1
ATOM 2247 O O . TYR A 1 283 ? -0.326 -12.858 -24.634 1.00 83.12 283 TYR A O 1
ATOM 2255 N N . PRO A 1 284 ? -2.192 -13.832 -25.456 1.00 80.81 284 PRO A N 1
ATOM 2256 C CA . PRO A 1 284 ? -2.344 -12.889 -26.564 1.00 80.81 284 PRO A CA 1
ATOM 2257 C C . PRO A 1 284 ? -2.946 -11.543 -26.128 1.00 80.81 284 PRO A C 1
ATOM 2259 O O . PRO A 1 284 ? -2.707 -10.532 -26.787 1.00 80.81 284 PRO A O 1
ATOM 2262 N N . ASP A 1 285 ? -3.683 -11.516 -25.014 1.00 89.56 285 ASP A N 1
ATOM 2263 C CA . ASP A 1 285 ? -4.408 -10.335 -24.542 1.00 89.56 285 ASP A CA 1
ATOM 2264 C C . ASP A 1 285 ? -3.527 -9.358 -23.742 1.00 89.56 285 ASP A C 1
ATOM 2266 O O . ASP A 1 285 ? -2.687 -9.754 -22.925 1.00 89.56 285 ASP A O 1
ATOM 2270 N N . GLY A 1 286 ? -3.785 -8.060 -23.925 1.00 91.88 286 GLY A N 1
ATOM 2271 C CA . GLY A 1 286 ? -3.152 -6.973 -23.175 1.00 91.88 286 GLY A CA 1
ATOM 2272 C C . GLY A 1 286 ? -3.559 -6.909 -21.698 1.00 91.88 286 GLY A C 1
ATOM 2273 O O . GLY A 1 286 ? -4.674 -7.271 -21.317 1.00 91.88 286 GLY A O 1
ATOM 2274 N N . CYS A 1 287 ? -2.675 -6.388 -20.842 1.00 93.06 287 CYS A N 1
ATOM 2275 C CA . CYS A 1 287 ? -2.919 -6.291 -19.398 1.00 93.06 287 CYS A CA 1
ATOM 2276 C C . CYS A 1 287 ? -3.890 -5.184 -18.972 1.00 93.06 287 CYS A C 1
ATOM 2278 O O . CYS A 1 287 ? -4.371 -5.214 -17.837 1.00 93.06 287 CYS A O 1
ATOM 2280 N N . LYS A 1 288 ? -4.237 -4.245 -19.862 1.00 92.75 288 LYS A N 1
ATOM 2281 C CA . LYS A 1 288 ? -5.154 -3.133 -19.566 1.00 92.75 288 LYS A CA 1
ATOM 2282 C C . LYS A 1 288 ? -6.504 -3.604 -19.006 1.00 92.75 288 LYS A C 1
ATOM 2284 O O . LYS A 1 288 ? -6.892 -3.218 -17.907 1.00 92.75 288 LYS A O 1
ATOM 2289 N N . ALA A 1 289 ? -7.220 -4.464 -19.731 1.00 92.56 289 ALA A N 1
ATOM 2290 C CA . ALA A 1 289 ? -8.557 -4.904 -19.324 1.00 92.56 289 ALA A CA 1
ATOM 2291 C C . ALA A 1 289 ? -8.559 -5.845 -18.095 1.00 92.56 289 ALA A C 1
ATOM 2293 O O . ALA A 1 289 ? -9.418 -5.683 -17.223 1.00 92.56 289 ALA A O 1
ATOM 2294 N N . PRO A 1 290 ? -7.644 -6.830 -17.972 1.00 93.06 290 PRO A N 1
ATOM 2295 C CA . PRO A 1 290 ? -7.481 -7.611 -16.744 1.00 93.06 290 PRO A CA 1
ATOM 2296 C C . PRO A 1 290 ? -7.163 -6.754 -15.513 1.00 93.06 290 PRO A C 1
ATOM 2298 O O . PRO A 1 290 ? -7.752 -6.988 -14.459 1.00 93.06 290 PRO A O 1
ATOM 2301 N N . LEU A 1 291 ? -6.304 -5.734 -15.644 1.00 92.19 291 LEU A N 1
ATOM 2302 C CA . LEU A 1 291 ? -5.964 -4.840 -14.534 1.00 92.19 291 LEU A CA 1
ATOM 2303 C C . LEU A 1 291 ? -7.192 -4.068 -14.038 1.00 92.19 291 LEU A C 1
ATOM 2305 O O . LEU A 1 291 ? -7.464 -4.063 -12.841 1.00 92.19 291 LEU A O 1
ATOM 2309 N N . ILE A 1 292 ? -7.960 -3.460 -14.944 1.00 91.44 292 ILE A N 1
ATOM 2310 C CA . ILE A 1 292 ? -9.177 -2.714 -14.586 1.00 91.44 292 ILE A CA 1
ATOM 2311 C C . ILE A 1 292 ? -10.180 -3.632 -13.880 1.00 91.44 292 ILE A C 1
ATOM 2313 O O . ILE A 1 292 ? -10.741 -3.270 -12.847 1.00 91.44 292 ILE A O 1
ATOM 2317 N N . ARG A 1 293 ? -10.383 -4.849 -14.404 1.00 91.88 293 ARG A N 1
ATOM 2318 C CA . ARG A 1 293 ? -11.267 -5.849 -13.783 1.00 91.88 293 ARG A CA 1
ATOM 2319 C C . ARG A 1 293 ? -10.792 -6.242 -12.385 1.00 91.88 293 ARG A C 1
ATOM 2321 O O . ARG A 1 293 ? -11.619 -6.374 -11.485 1.00 91.88 293 ARG A O 1
ATOM 2328 N N . TYR A 1 294 ? -9.484 -6.406 -12.200 1.00 91.00 294 TYR A N 1
ATOM 2329 C CA . TYR A 1 294 ? -8.890 -6.700 -10.899 1.00 91.00 294 TYR A CA 1
ATOM 2330 C C . TYR A 1 294 ? -9.111 -5.553 -9.906 1.00 91.00 294 TYR A C 1
ATOM 2332 O O . TYR A 1 294 ? -9.621 -5.784 -8.812 1.00 91.00 294 TYR A O 1
ATOM 2340 N N . VAL A 1 295 ? -8.799 -4.315 -10.300 1.00 90.44 295 VAL A N 1
ATOM 2341 C CA . VAL A 1 295 ? -8.977 -3.127 -9.452 1.00 90.44 295 VAL A CA 1
ATOM 2342 C C . VAL A 1 295 ? -10.447 -2.949 -9.066 1.00 90.44 295 VAL A C 1
ATOM 2344 O O . VAL A 1 295 ? -10.744 -2.824 -7.880 1.00 90.44 295 VAL A O 1
ATOM 2347 N N . LYS A 1 296 ? -11.381 -3.049 -10.023 1.00 91.12 296 LYS A N 1
ATOM 2348 C CA . LYS A 1 296 ? -12.827 -2.986 -9.746 1.00 91.12 296 LYS A CA 1
ATOM 2349 C C . LYS A 1 296 ? -13.275 -4.057 -8.755 1.00 91.12 296 LYS A C 1
ATOM 2351 O O . LYS A 1 296 ? -14.013 -3.746 -7.826 1.00 91.12 296 LYS A O 1
ATOM 2356 N N . ARG A 1 297 ? -12.804 -5.300 -8.910 1.00 90.75 297 ARG A N 1
ATOM 2357 C CA . ARG A 1 297 ? -13.115 -6.384 -7.966 1.00 90.75 297 ARG A CA 1
ATOM 2358 C C . ARG A 1 297 ? -12.632 -6.051 -6.555 1.00 90.75 297 ARG A C 1
ATOM 2360 O O . ARG A 1 297 ? -13.419 -6.136 -5.625 1.00 90.75 297 ARG A O 1
ATOM 2367 N N . VAL A 1 298 ? -11.385 -5.605 -6.406 1.00 90.44 298 VAL A N 1
ATOM 2368 C CA . VAL A 1 298 ? -10.822 -5.227 -5.099 1.00 90.44 298 VAL A CA 1
ATOM 2369 C C . VAL A 1 298 ? -11.614 -4.088 -4.447 1.00 90.44 298 VAL A C 1
ATOM 2371 O O . VAL A 1 298 ? -11.855 -4.121 -3.242 1.00 90.44 298 VAL A O 1
ATOM 2374 N N . MET A 1 299 ? -12.050 -3.094 -5.225 1.00 89.19 299 MET A N 1
ATOM 2375 C CA . MET A 1 299 ? -12.857 -1.985 -4.705 1.00 89.19 299 MET A CA 1
ATOM 2376 C C . MET A 1 299 ? -14.251 -2.440 -4.256 1.00 89.19 299 MET A C 1
ATOM 2378 O O . MET A 1 299 ? -14.712 -2.019 -3.196 1.00 89.19 299 MET A O 1
ATOM 2382 N N . ILE A 1 300 ? -14.899 -3.324 -5.021 1.00 90.19 300 ILE A N 1
ATOM 2383 C CA . ILE A 1 300 ? -16.201 -3.905 -4.663 1.00 90.19 300 ILE A CA 1
ATOM 2384 C C . ILE A 1 300 ? -16.076 -4.778 -3.408 1.00 90.19 300 ILE A C 1
ATOM 2386 O O . ILE A 1 300 ? -16.860 -4.610 -2.475 1.00 90.19 300 ILE A O 1
ATOM 2390 N N . ASP A 1 301 ? -15.068 -5.650 -3.341 1.00 90.38 301 ASP A N 1
ATOM 2391 C CA . ASP A 1 301 ? -14.819 -6.510 -2.177 1.00 90.38 301 ASP A CA 1
ATOM 2392 C C . ASP A 1 301 ? -14.561 -5.667 -0.915 1.00 90.38 301 ASP A C 1
ATOM 2394 O O . ASP A 1 301 ? -15.101 -5.954 0.155 1.00 90.38 301 ASP A O 1
ATOM 2398 N N . GLY A 1 302 ? -13.795 -4.578 -1.047 1.00 90.06 302 GLY A N 1
ATOM 2399 C CA . GLY A 1 302 ? -13.563 -3.615 0.030 1.00 90.06 302 GLY A CA 1
ATOM 2400 C C . GLY A 1 302 ? -14.837 -2.897 0.487 1.00 90.06 302 GLY A C 1
ATOM 2401 O O . GLY A 1 302 ? -15.054 -2.749 1.690 1.00 90.06 302 GLY A O 1
ATOM 2402 N N . ALA A 1 303 ? -15.706 -2.493 -0.446 1.00 90.06 303 ALA A N 1
ATOM 2403 C CA . ALA A 1 303 ? -16.981 -1.847 -0.130 1.00 90.06 303 ALA A CA 1
ATOM 2404 C C . ALA A 1 303 ? -17.949 -2.800 0.594 1.00 90.06 303 ALA A C 1
ATOM 2406 O O . ALA A 1 303 ? -18.555 -2.418 1.597 1.00 90.06 303 ALA A O 1
ATOM 2407 N N . ILE A 1 304 ? -18.051 -4.053 0.134 1.00 91.81 304 ILE A N 1
ATOM 2408 C CA . ILE A 1 304 ? -18.866 -5.092 0.782 1.00 91.81 304 ILE A CA 1
ATOM 2409 C C . ILE A 1 304 ? -18.349 -5.355 2.198 1.00 91.81 304 ILE A C 1
ATOM 2411 O O . ILE A 1 304 ? -19.132 -5.346 3.149 1.00 91.81 304 ILE A O 1
ATOM 2415 N N . LEU A 1 305 ? -17.034 -5.541 2.356 1.00 92.31 305 LEU A N 1
ATOM 2416 C CA . LEU A 1 305 ? -16.422 -5.771 3.663 1.00 92.31 305 LEU A CA 1
ATOM 2417 C C . LEU A 1 305 ? -16.677 -4.599 4.621 1.00 92.31 305 LEU A C 1
ATOM 2419 O O . LEU A 1 305 ? -17.057 -4.827 5.767 1.00 92.31 305 LEU A O 1
ATOM 2423 N N . GLY A 1 306 ? -16.530 -3.357 4.149 1.00 91.31 306 GLY A N 1
ATOM 2424 C CA . GLY A 1 306 ? -16.811 -2.158 4.941 1.00 91.31 306 GLY A CA 1
ATOM 2425 C C . GLY A 1 306 ? -18.266 -2.078 5.408 1.00 91.31 306 GLY A C 1
ATOM 2426 O O . GLY A 1 306 ? -18.524 -1.823 6.581 1.00 91.31 306 GLY A O 1
ATOM 2427 N N . PHE A 1 307 ? -19.228 -2.372 4.528 1.00 90.56 307 PHE A N 1
ATOM 2428 C CA . PHE A 1 307 ? -20.648 -2.368 4.888 1.00 90.56 307 PHE A CA 1
ATOM 2429 C C . PHE A 1 307 ? -20.999 -3.463 5.908 1.00 90.56 307 PHE A C 1
ATOM 2431 O O . PHE A 1 307 ? -21.726 -3.213 6.870 1.00 90.56 307 PHE A O 1
ATOM 2438 N N . VAL A 1 308 ? -20.444 -4.669 5.744 1.00 94.31 308 VAL A N 1
ATOM 2439 C CA . VAL A 1 308 ? -20.628 -5.770 6.703 1.00 94.31 308 VAL A CA 1
ATOM 2440 C C . VAL A 1 308 ? -20.030 -5.416 8.068 1.00 94.31 308 VAL A C 1
ATOM 2442 O O . VAL A 1 308 ? -20.683 -5.635 9.091 1.00 94.31 308 VAL A O 1
ATOM 2445 N N . CYS A 1 309 ? -18.832 -4.824 8.105 1.00 94.19 309 CYS A N 1
ATOM 2446 C CA . CYS A 1 309 ? -18.217 -4.337 9.342 1.00 94.19 309 CYS A CA 1
ATOM 2447 C C . CYS A 1 309 ? -19.088 -3.283 10.039 1.00 94.19 309 CYS A C 1
ATOM 2449 O O . CYS A 1 309 ? -19.360 -3.427 11.233 1.00 94.19 309 CYS A O 1
ATOM 2451 N N . ALA A 1 310 ? -19.614 -2.303 9.300 1.00 93.06 310 ALA A N 1
ATOM 2452 C CA . ALA A 1 310 ? -20.496 -1.272 9.843 1.00 93.06 310 ALA A CA 1
ATOM 2453 C C . ALA A 1 310 ? -21.785 -1.860 10.454 1.00 93.06 310 ALA A C 1
ATOM 2455 O O . ALA A 1 310 ? -22.202 -1.460 11.544 1.00 93.06 310 ALA A O 1
ATOM 2456 N N . LEU A 1 311 ? -22.398 -2.858 9.803 1.00 93.75 311 LEU A N 1
ATOM 2457 C CA . LEU A 1 311 ? -23.566 -3.564 10.346 1.00 93.75 311 LEU A CA 1
ATOM 2458 C C . LEU A 1 311 ? -23.236 -4.314 11.643 1.00 93.75 311 LEU A C 1
ATOM 2460 O O . LEU A 1 311 ? -23.979 -4.216 12.622 1.00 93.75 311 LEU A O 1
ATOM 2464 N N . LEU A 1 312 ? -22.111 -5.033 11.678 1.00 95.56 312 LEU A N 1
ATOM 2465 C CA . LEU A 1 312 ? -21.664 -5.741 12.880 1.00 95.56 312 LEU A CA 1
ATOM 2466 C C . LEU A 1 312 ? -21.366 -4.770 14.030 1.00 95.56 312 LEU A C 1
ATOM 2468 O O . LEU A 1 312 ? -21.740 -5.037 15.173 1.00 95.56 312 LEU A O 1
ATOM 2472 N N . GLN A 1 313 ? -20.754 -3.621 13.737 1.00 95.44 313 GLN A N 1
ATOM 2473 C CA . GLN A 1 313 ? -20.520 -2.560 14.715 1.00 95.44 313 GLN A CA 1
ATOM 2474 C C . GLN A 1 313 ? -21.828 -1.972 15.247 1.00 95.44 313 GLN A C 1
ATOM 2476 O O . GLN A 1 313 ? -21.955 -1.790 16.457 1.00 95.44 313 GLN A O 1
ATOM 2481 N N . ALA A 1 314 ? -22.821 -1.732 14.387 1.00 93.44 314 ALA A N 1
ATOM 2482 C CA . ALA A 1 314 ? -24.131 -1.234 14.802 1.00 93.44 314 ALA A CA 1
ATOM 2483 C C . ALA A 1 314 ? -24.856 -2.221 15.736 1.00 93.44 314 ALA A C 1
ATOM 2485 O O . ALA A 1 314 ? -25.376 -1.820 16.781 1.00 93.44 314 ALA A O 1
ATOM 2486 N N . VAL A 1 315 ? -24.831 -3.522 15.422 1.00 96.38 315 VAL A N 1
ATOM 2487 C CA . VAL A 1 315 ? -25.382 -4.576 16.295 1.00 96.38 315 VAL A CA 1
ATOM 2488 C C . VAL A 1 315 ? -24.607 -4.663 17.617 1.00 96.38 315 VAL A C 1
ATOM 2490 O O . VAL A 1 315 ? -25.209 -4.763 18.692 1.00 96.38 315 VAL A O 1
ATOM 2493 N N . GLY A 1 316 ? -23.276 -4.575 17.570 1.00 95.38 316 GLY A N 1
ATOM 2494 C CA . GLY A 1 316 ? -22.422 -4.548 18.761 1.00 95.38 316 GLY A CA 1
ATOM 2495 C C . GLY A 1 316 ? -22.719 -3.352 19.669 1.00 95.38 316 GLY A C 1
ATOM 2496 O O . GLY A 1 316 ? -22.868 -3.507 20.880 1.00 95.38 316 GLY A O 1
ATOM 2497 N N . LEU A 1 317 ? -22.898 -2.167 19.086 1.00 94.62 317 LEU A N 1
ATOM 2498 C CA . LEU A 1 317 ? -23.294 -0.952 19.797 1.00 94.62 317 LEU A CA 1
ATOM 2499 C C . LEU A 1 317 ? -24.679 -1.088 20.432 1.00 94.62 317 LEU A C 1
ATOM 2501 O O . LEU A 1 317 ? -24.855 -0.732 21.598 1.00 94.62 317 LEU A O 1
ATOM 2505 N N . PHE A 1 318 ? -25.650 -1.636 19.699 1.00 94.88 318 PHE A N 1
ATOM 2506 C CA . PHE A 1 318 ? -27.007 -1.842 20.199 1.00 94.88 318 PHE A CA 1
ATOM 2507 C C . PHE A 1 318 ? -27.042 -2.804 21.394 1.00 94.88 318 PHE A C 1
ATOM 2509 O O . PHE A 1 318 ? -27.615 -2.488 22.442 1.00 94.88 318 PHE A O 1
ATOM 2516 N N . THR A 1 319 ? -26.393 -3.963 21.271 1.00 94.69 319 THR A N 1
ATOM 2517 C CA . THR A 1 319 ? -26.336 -4.967 22.347 1.00 94.69 319 THR A CA 1
ATOM 2518 C C . THR A 1 319 ? -25.585 -4.439 23.571 1.00 94.69 319 THR A C 1
ATOM 2520 O O . THR A 1 319 ? -26.071 -4.574 24.697 1.00 94.69 319 THR A O 1
ATOM 2523 N N . PHE A 1 320 ? -24.461 -3.745 23.371 1.00 93.44 320 PHE A N 1
ATOM 2524 C CA . PHE A 1 320 ? -23.700 -3.125 24.455 1.00 93.44 320 PHE A CA 1
ATOM 2525 C C . PHE A 1 320 ? -24.487 -2.015 25.167 1.00 93.44 320 PHE A C 1
ATOM 2527 O O . PHE A 1 320 ? -24.515 -1.965 26.399 1.00 93.44 320 PHE A O 1
ATOM 2534 N N . TYR A 1 321 ? -25.179 -1.150 24.420 1.00 91.00 321 TYR A N 1
ATOM 2535 C CA . TYR A 1 321 ? -26.037 -0.107 24.987 1.00 91.00 321 TYR A CA 1
ATOM 2536 C C . TYR A 1 321 ? -27.179 -0.701 25.820 1.00 91.00 321 TYR A C 1
ATOM 2538 O O . TYR A 1 321 ? -27.423 -0.260 26.947 1.00 91.00 321 TYR A O 1
ATOM 2546 N N . SER A 1 322 ? -27.834 -1.740 25.297 1.00 92.25 322 SER A N 1
ATOM 2547 C CA . SER A 1 322 ? -28.906 -2.469 25.986 1.00 92.25 322 SER A CA 1
ATOM 2548 C C . SER A 1 322 ? -28.419 -3.052 27.314 1.00 92.25 322 SER A C 1
ATOM 2550 O O . SER A 1 322 ? -29.057 -2.875 28.354 1.00 92.25 322 SER A O 1
ATOM 2552 N N . PHE A 1 323 ? -27.239 -3.675 27.302 1.00 91.88 323 PHE A N 1
ATOM 2553 C CA . PHE A 1 323 ? -26.603 -4.229 28.493 1.00 91.88 323 PHE A CA 1
ATOM 2554 C C . PHE A 1 323 ? -26.232 -3.150 29.521 1.00 91.88 323 PHE A C 1
ATOM 2556 O O . PHE A 1 323 ? -26.533 -3.290 30.709 1.00 91.88 323 PHE A O 1
ATOM 2563 N N . LEU A 1 324 ? -25.637 -2.032 29.087 1.00 87.25 324 LEU A N 1
ATOM 2564 C CA . LEU A 1 324 ? -25.322 -0.912 29.979 1.00 87.25 324 LEU A CA 1
ATOM 2565 C C . LEU A 1 324 ? -26.574 -0.307 30.613 1.00 87.25 324 LEU A C 1
ATOM 2567 O O . LEU A 1 324 ? -26.549 0.053 31.792 1.00 87.25 324 LEU A O 1
ATOM 2571 N N . ARG A 1 325 ? -27.665 -0.191 29.851 1.00 88.88 325 ARG A N 1
ATOM 2572 C CA . ARG A 1 325 ? -28.951 0.281 30.369 1.00 88.88 325 ARG A CA 1
ATOM 2573 C C . ARG A 1 325 ? -29.484 -0.662 31.448 1.00 88.88 325 ARG A C 1
ATOM 2575 O O . ARG A 1 325 ? -29.845 -0.182 32.521 1.00 88.88 325 ARG A O 1
ATOM 2582 N N . ALA A 1 326 ? -29.466 -1.972 31.204 1.00 92.94 326 ALA A N 1
ATOM 2583 C CA . ALA A 1 326 ? -29.880 -2.974 32.187 1.00 92.94 326 ALA A CA 1
ATOM 2584 C C . ALA A 1 326 ? -29.027 -2.916 33.469 1.00 92.94 326 ALA A C 1
ATOM 2586 O O . ALA A 1 326 ? -29.564 -2.907 34.575 1.00 92.94 326 ALA A O 1
ATOM 2587 N N . LEU A 1 327 ? -27.701 -2.776 33.343 1.00 88.06 327 LEU A N 1
ATOM 2588 C CA . LEU A 1 327 ? -26.808 -2.614 34.496 1.00 88.06 327 LEU A CA 1
ATOM 2589 C C . LEU A 1 327 ? -27.076 -1.332 35.288 1.00 88.06 327 LEU A C 1
ATOM 2591 O O . LEU A 1 327 ? -27.007 -1.345 36.517 1.00 88.06 327 LEU A O 1
ATOM 2595 N N . ARG A 1 328 ? -27.347 -0.213 34.606 1.00 87.06 328 ARG A N 1
ATOM 2596 C CA . ARG A 1 328 ? -27.686 1.055 35.269 1.00 87.06 328 ARG A CA 1
ATOM 2597 C C . ARG A 1 328 ? -28.999 0.937 36.040 1.00 87.06 328 ARG A C 1
ATOM 2599 O O . ARG A 1 328 ? -29.037 1.378 37.184 1.00 87.06 328 ARG A O 1
ATOM 2606 N N . ALA A 1 329 ? -30.015 0.297 35.459 1.00 91.94 329 ALA A N 1
ATOM 2607 C CA . ALA A 1 329 ? -31.286 0.032 36.133 1.00 91.94 329 ALA A CA 1
ATOM 2608 C C . ALA A 1 329 ? -31.094 -0.839 37.388 1.00 91.94 329 ALA A C 1
ATOM 2610 O O . ALA A 1 329 ? -31.478 -0.433 38.481 1.00 91.94 329 ALA A O 1
ATOM 2611 N N . ALA A 1 330 ? -30.377 -1.962 37.271 1.00 90.81 330 ALA A N 1
ATOM 2612 C CA . ALA A 1 330 ? -30.108 -2.851 38.404 1.00 90.81 330 ALA A CA 1
ATOM 2613 C C . ALA A 1 330 ? -29.288 -2.181 39.526 1.00 90.81 330 ALA A C 1
ATOM 2615 O O . ALA A 1 330 ? -29.477 -2.473 40.705 1.00 90.81 330 ALA A O 1
ATOM 2616 N N . ARG A 1 331 ? -28.357 -1.276 39.186 1.00 88.00 331 ARG A N 1
ATOM 2617 C CA . ARG A 1 331 ? -27.618 -0.485 40.186 1.00 88.00 331 ARG A CA 1
ATOM 2618 C C . ARG A 1 331 ? -28.511 0.544 40.877 1.00 88.00 331 ARG A C 1
ATOM 2620 O O . ARG A 1 331 ? -28.352 0.731 42.076 1.00 88.00 331 ARG A O 1
ATOM 2627 N N . ALA A 1 332 ? -29.427 1.181 40.148 1.00 91.88 332 ALA A N 1
ATOM 2628 C CA . ALA A 1 332 ? -30.378 2.129 40.723 1.00 91.88 332 ALA A CA 1
ATOM 2629 C C . ALA A 1 332 ? -31.317 1.443 41.729 1.00 91.88 332 ALA A C 1
ATOM 2631 O O . ALA A 1 332 ? -31.497 1.955 42.827 1.00 91.88 332 ALA A O 1
ATOM 2632 N N . GLU A 1 333 ? -31.821 0.246 41.409 1.00 94.00 333 GLU A N 1
ATOM 2633 C CA . GLU A 1 333 ? -32.637 -0.549 42.340 1.00 94.00 333 GLU A CA 1
ATOM 2634 C C . GLU A 1 333 ? -31.878 -0.936 43.616 1.00 94.00 333 GLU A C 1
ATOM 2636 O O . GLU A 1 333 ? -32.440 -0.879 44.704 1.00 94.00 333 GLU A O 1
ATOM 2641 N N . ARG A 1 334 ? -30.592 -1.304 43.509 1.00 91.00 334 ARG A N 1
ATOM 2642 C CA . ARG A 1 334 ? -29.754 -1.620 44.682 1.00 91.00 334 ARG A CA 1
ATOM 2643 C C . ARG A 1 334 ? -29.435 -0.407 45.551 1.00 91.00 334 ARG A C 1
ATOM 2645 O O . ARG A 1 334 ? -29.169 -0.598 46.725 1.00 91.00 334 ARG A O 1
ATOM 2652 N N . LEU A 1 335 ? -29.400 0.796 44.977 1.00 91.56 335 LEU A N 1
ATOM 2653 C CA . LEU A 1 335 ? -29.197 2.041 45.726 1.00 91.56 335 LEU A CA 1
ATOM 2654 C C . LEU A 1 335 ? -30.485 2.532 46.404 1.00 91.56 335 LEU A C 1
ATOM 2656 O O . LEU A 1 335 ? -30.405 3.332 47.328 1.00 91.56 335 LEU A O 1
ATOM 2660 N N . ALA A 1 336 ? -31.652 2.091 45.924 1.00 89.56 336 ALA A N 1
ATOM 2661 C CA . ALA A 1 336 ? -32.958 2.442 46.479 1.00 89.56 336 ALA A CA 1
ATOM 2662 C C . ALA A 1 336 ? -33.426 1.505 47.612 1.00 89.56 336 ALA A C 1
ATOM 2664 O O . ALA A 1 336 ? -34.417 1.818 48.269 1.00 89.56 336 ALA A O 1
ATOM 2665 N N . ARG A 1 337 ? -32.755 0.362 47.808 1.00 84.38 337 ARG A N 1
ATOM 2666 C CA . ARG A 1 337 ? -32.971 -0.573 48.926 1.00 84.38 337 ARG A CA 1
ATOM 2667 C C . ARG A 1 337 ? -31.995 -0.286 50.055 1.00 84.38 337 ARG A C 1
ATOM 2669 O O . ARG A 1 337 ? -32.426 -0.412 51.217 1.00 84.38 337 ARG A O 1
#

InterPro domains:
  IPR008952 Tetraspanin, EC2 domain superfamily [G3DSA:1.10.1450.10] (216-297)
  IPR008952 Tetraspanin, EC2 domain superfamily [SSF48652] (238-294)
  IPR016488 NADH dehydrogenase [ubiquinone] (complex I), alpha subcomplex, subunit 6 [PTHR12964] (2-122)
  IPR018499 Tetraspanin/Peripherin [PF00335] (195-319)
  IPR045299 NDUFA6, LYR domain [cd20266] (21-95)

Foldseek 3Di:
DDDDDPDPPPPPDDAPPDPDPVRLVVLLVVLLVLCLVCQVVLCVVQVPPDDSVVVNVLSVVVSVVCPPPDDSNVSVVVSVVSVVVSVCSSVVVDHSVVVVVSVPPDPPPPPPDPVVVVVVVVVVPPDDDDDDDDDDDDDDDDDDDDDDDDDDDDDDDDDDDDDDDDDDDDDDDDDDPPPPPPPDDVVVVLVVVLVVLVVVLVVLVVVLVVLVVCLVVVLVVVLVVLVVVVVCCQPPVPCLVVQLVLCLVLVADAAAFVVSCVSPPDDRCSQAPDDPDDRPGRHGGHCSVSVSVVVVVVSVVSSVVSVVVSVVSVVVSVVSVVVVVVVVVVVVVVVVD

Secondary structure (DSSP, 8-state):
------------PPPSS-SSHHHHHHHHHHHHHHHHHHHHHHHHHTT-SS-HHHHHHHHHHHHHTTTT---HHHHHHHHHHHHHHHHHHHTT-S-HHHHHHHT----PPP-SSHHHHHHHHHHTT----------------------------PPP----PPPP---------------------HHHHHHHHHHHHHHHHHHHHHHHHHHHHTHHHHHHHHHHHHHHHHHHHHHH-TTHHHHHHHHHHHT--SSSBGGGGTT-SS--TTTBS-SSS---BS--B-SHHHHHHHHHHHHHHHHHHHHHHHHHHHHHHHHHHHHHHHHHHHHHHHHH-

Radius of gyration: 32.95 Å; chains: 1; bounding box: 70×95×93 Å

Sequence (337 aa):
MAQQTVRSAVKQVKPILSLDREEARRRVVSLYKAWYRQLPYIVKQFDIPKSEAQCRQKLREEFGKHKLVNDIRVVDLLVIKGQMELKETVNVWKQKGHLMAYFKDTWEPKPQDFLSKFLAGKEAGADGGRGLLALQAVLPLHVRAERQRGPLFRRFPAGHRAPAAHLAGGQGPHSGAQLSHRPGNPTHTAAAAVAFTLLLLVAEFAIGVWAIILWDEVEVGALNLMSASFEELIALNYYRKDWNKLQSQLHCCGISGVQDYNRTESYPTSCFQNADTDLAIRYPDGCKAPLIRYVKRVMIDGAILGFVCALLQAVGLFTFYSFLRALRAARAERLAR

Organism: Dendroctonus ponderosae (NCBI:txid77166)

pLDDT: mean 75.0, std 22.13, range [29.47, 96.88]